Protein AF-A0A927ITW0-F1 (afdb_monomer_lite)

Structure (mmCIF, N/CA/C/O backbone):
data_AF-A0A927ITW0-F1
#
_entry.id   AF-A0A927ITW0-F1
#
loop_
_atom_site.group_PDB
_atom_site.id
_atom_site.type_symbol
_atom_site.label_atom_id
_atom_site.label_alt_id
_atom_site.label_comp_id
_atom_site.label_asym_id
_atom_site.label_entity_id
_atom_site.label_seq_id
_atom_site.pdbx_PDB_ins_code
_atom_site.Cartn_x
_atom_site.Cartn_y
_atom_site.Cartn_z
_atom_site.occupancy
_atom_site.B_iso_or_equiv
_atom_site.auth_seq_id
_atom_site.auth_comp_id
_atom_site.auth_asym_id
_atom_site.auth_atom_id
_atom_site.pdbx_PDB_model_num
ATOM 1 N N . MET A 1 1 ? 42.771 1.923 -42.997 1.00 59.00 1 MET A N 1
ATOM 2 C CA . MET A 1 1 ? 41.751 1.363 -42.086 1.00 59.00 1 MET A CA 1
ATOM 3 C C . MET A 1 1 ? 41.970 -0.139 -42.013 1.00 59.00 1 MET A C 1
ATOM 5 O O . MET A 1 1 ? 42.070 -0.773 -43.059 1.00 59.00 1 MET A O 1
ATOM 9 N N . ASN A 1 2 ? 42.161 -0.696 -40.819 1.00 84.31 2 ASN A N 1
ATOM 10 C CA . ASN A 1 2 ? 42.432 -2.124 -40.644 1.00 84.31 2 ASN A CA 1
ATOM 11 C C . ASN A 1 2 ? 41.172 -2.941 -41.015 1.00 84.31 2 ASN A C 1
ATOM 13 O O . ASN A 1 2 ? 40.056 -2.521 -40.709 1.00 84.31 2 ASN A O 1
ATOM 17 N N . LYS A 1 3 ? 41.315 -4.122 -41.639 1.00 78.44 3 LYS A N 1
ATOM 18 C CA . LYS A 1 3 ? 40.177 -4.995 -42.017 1.00 78.44 3 LYS A CA 1
ATOM 19 C C . LYS A 1 3 ? 39.251 -5.307 -40.830 1.00 78.44 3 LYS A C 1
ATOM 21 O O . LYS A 1 3 ? 38.051 -5.500 -41.008 1.00 78.44 3 LYS A O 1
ATOM 26 N N . ASN A 1 4 ? 39.799 -5.339 -39.615 1.00 80.00 4 ASN A N 1
ATOM 27 C CA . ASN A 1 4 ? 39.023 -5.541 -38.390 1.00 80.00 4 ASN A CA 1
ATOM 28 C C . ASN A 1 4 ? 38.182 -4.314 -38.000 1.00 80.00 4 ASN A C 1
ATOM 30 O O . ASN A 1 4 ? 37.057 -4.481 -37.535 1.00 80.00 4 ASN A O 1
ATOM 34 N N . GLU A 1 5 ? 38.692 -3.103 -38.228 1.00 80.69 5 GLU A N 1
ATOM 35 C CA . GLU A 1 5 ? 37.970 -1.849 -37.974 1.00 80.69 5 GLU A CA 1
ATOM 36 C C . GLU A 1 5 ? 36.818 -1.675 -38.967 1.00 80.69 5 GLU A C 1
ATOM 38 O O . GLU A 1 5 ? 35.726 -1.281 -38.569 1.00 80.69 5 GLU A O 1
ATOM 43 N N . GLN A 1 6 ? 37.025 -2.045 -40.237 1.00 83.56 6 GLN A N 1
ATOM 44 C CA . GLN A 1 6 ? 35.974 -2.028 -41.266 1.00 83.56 6 GLN A CA 1
ATOM 45 C C . GLN A 1 6 ? 34.813 -2.950 -40.896 1.00 83.56 6 GLN A C 1
ATOM 47 O O . GLN A 1 6 ? 33.680 -2.494 -40.765 1.00 83.56 6 GLN A O 1
ATOM 52 N N . LYS A 1 7 ? 35.112 -4.216 -40.576 1.00 85.50 7 LYS A N 1
ATOM 53 C CA . LYS A 1 7 ? 34.102 -5.184 -40.117 1.00 85.50 7 LYS A CA 1
ATOM 54 C C . LYS A 1 7 ? 33.389 -4.752 -38.834 1.00 85.50 7 LYS A C 1
ATOM 56 O O . LYS A 1 7 ? 32.265 -5.180 -38.574 1.00 85.50 7 LYS A O 1
ATOM 61 N N . GLN A 1 8 ? 34.056 -3.982 -37.977 1.00 86.31 8 GLN A N 1
ATOM 62 C CA . GLN A 1 8 ? 33.449 -3.441 -36.766 1.00 86.31 8 GLN A CA 1
ATOM 63 C C . GLN A 1 8 ? 32.521 -2.263 -37.079 1.00 86.31 8 GLN A C 1
ATOM 65 O O . GLN A 1 8 ? 31.425 -2.231 -36.527 1.00 86.31 8 GLN A O 1
ATOM 70 N N . SER A 1 9 ? 32.915 -1.353 -37.974 1.00 88.81 9 SER A N 1
ATOM 71 C CA . SER A 1 9 ? 32.076 -0.240 -38.437 1.00 88.81 9 SER A CA 1
ATOM 72 C C . SER A 1 9 ? 30.780 -0.740 -39.070 1.00 88.81 9 SER A C 1
ATOM 74 O O . SER A 1 9 ? 29.703 -0.370 -38.618 1.00 88.81 9 SER A O 1
ATOM 76 N N . GLU A 1 10 ? 30.874 -1.688 -40.004 1.00 90.19 10 GLU A N 1
ATOM 77 C CA . GLU A 1 10 ? 29.708 -2.283 -40.673 1.00 90.19 10 GLU A CA 1
ATOM 78 C C . GLU A 1 10 ? 28.709 -2.879 -39.670 1.00 90.19 10 GLU A C 1
ATOM 80 O O . GLU A 1 10 ? 27.496 -2.716 -39.789 1.00 90.19 10 GLU A O 1
ATOM 85 N N . LYS A 1 11 ? 29.209 -3.537 -38.618 1.00 91.44 11 LYS A N 1
ATOM 86 C CA . LYS A 1 11 ? 28.358 -4.087 -37.556 1.00 91.44 11 LYS A CA 1
ATOM 87 C C . LYS A 1 11 ? 27.705 -3.008 -36.704 1.00 91.44 11 LYS A C 1
ATOM 89 O O . LYS A 1 11 ? 26.583 -3.211 -36.250 1.00 91.44 11 LYS A O 1
ATOM 94 N N . ILE A 1 12 ? 28.393 -1.898 -36.445 1.00 92.81 12 ILE A N 1
ATOM 95 C CA . ILE A 1 12 ? 27.814 -0.759 -35.722 1.00 92.81 12 ILE A CA 1
ATOM 96 C C . ILE A 1 12 ? 26.661 -0.171 -36.538 1.00 92.81 12 ILE A C 1
ATOM 98 O O . ILE A 1 12 ? 25.589 0.056 -35.975 1.00 92.81 12 ILE A O 1
ATOM 102 N N . ASP A 1 13 ? 26.856 0.003 -37.844 1.00 93.31 13 ASP A N 1
ATOM 103 C CA . ASP A 1 13 ? 25.846 0.564 -38.742 1.00 93.31 13 ASP A CA 1
ATOM 104 C C . ASP A 1 13 ? 24.600 -0.322 -38.801 1.00 93.31 13 ASP A C 1
ATOM 106 O O . ASP A 1 13 ? 23.494 0.165 -38.582 1.00 93.31 13 ASP A O 1
ATOM 110 N N . LEU A 1 14 ? 24.773 -1.640 -38.940 1.00 93.31 14 LEU A N 1
ATOM 111 C CA . LEU A 1 14 ? 23.670 -2.608 -38.901 1.00 93.31 14 LEU A CA 1
ATOM 112 C C . LEU A 1 14 ? 22.897 -2.575 -37.570 1.00 93.31 14 LEU A C 1
ATOM 114 O O . LEU A 1 14 ? 21.667 -2.625 -37.554 1.00 93.31 14 LEU A O 1
ATOM 118 N N . VAL A 1 15 ? 23.593 -2.472 -36.431 1.00 94.25 15 VAL A N 1
ATOM 119 C CA . VAL A 1 15 ? 22.931 -2.348 -35.120 1.00 94.25 15 VAL A CA 1
ATOM 120 C C . VAL A 1 15 ? 22.120 -1.059 -35.041 1.00 94.25 15 VAL A C 1
ATOM 122 O O . VAL A 1 15 ? 20.976 -1.083 -34.584 1.00 94.25 15 VAL A O 1
ATOM 125 N N . ARG A 1 16 ? 22.695 0.064 -35.478 1.00 94.62 16 ARG A N 1
ATOM 126 C CA . ARG A 1 16 ? 22.026 1.369 -35.468 1.00 94.62 16 ARG A CA 1
ATOM 127 C C . ARG A 1 16 ? 20.823 1.395 -36.406 1.00 94.62 16 ARG A C 1
ATOM 129 O O . ARG A 1 16 ? 19.770 1.883 -36.010 1.00 94.62 16 ARG A O 1
ATOM 136 N N . GLU A 1 17 ? 20.937 0.803 -37.587 1.00 94.00 17 GLU A N 1
ATOM 137 C CA . GLU A 1 17 ? 19.844 0.677 -38.551 1.00 94.00 17 GLU A CA 1
ATOM 138 C C . GLU A 1 17 ? 18.667 -0.126 -37.975 1.00 94.00 17 GLU A C 1
ATOM 140 O O . GLU A 1 17 ? 17.518 0.310 -38.047 1.00 94.00 17 GLU A O 1
ATOM 145 N N . ALA A 1 18 ? 18.939 -1.246 -37.301 1.00 95.00 18 ALA A N 1
ATOM 146 C CA . ALA A 1 18 ? 17.905 -2.033 -36.631 1.00 95.00 18 ALA A CA 1
ATOM 147 C C . ALA A 1 18 ? 17.220 -1.274 -35.482 1.00 95.00 18 ALA A C 1
ATOM 149 O O . ALA A 1 18 ? 16.000 -1.339 -35.337 1.00 95.00 18 ALA A O 1
ATOM 150 N N . ILE A 1 19 ? 17.977 -0.519 -34.681 1.00 94.50 19 ILE A N 1
ATOM 151 C CA . ILE A 1 19 ? 17.411 0.337 -33.626 1.00 94.50 19 ILE A CA 1
ATOM 152 C C . ILE A 1 19 ? 16.549 1.451 -34.243 1.00 94.50 19 ILE A C 1
ATOM 154 O O . ILE A 1 19 ? 15.458 1.728 -33.743 1.00 94.50 19 ILE A O 1
ATOM 158 N N . GLN A 1 20 ? 17.001 2.069 -35.338 1.00 93.00 20 GLN A N 1
ATOM 159 C CA . GLN A 1 20 ? 16.242 3.088 -36.064 1.00 93.00 20 GLN A CA 1
ATOM 160 C C . GLN A 1 20 ? 14.942 2.512 -36.631 1.00 93.00 20 GLN A C 1
ATOM 162 O O . GLN A 1 20 ? 13.892 3.144 -36.523 1.00 93.00 20 GLN A O 1
ATOM 167 N N . PHE A 1 21 ? 14.981 1.293 -37.167 1.00 94.31 21 PHE A N 1
ATOM 168 C CA . PHE A 1 21 ? 13.789 0.589 -37.622 1.00 94.31 21 PHE A CA 1
ATOM 169 C C . PHE A 1 21 ? 12.799 0.349 -36.475 1.00 94.31 21 PHE A C 1
ATOM 171 O O . PHE A 1 21 ? 11.613 0.644 -36.624 1.00 94.31 21 PHE A O 1
ATOM 178 N N . LEU A 1 22 ? 13.266 -0.123 -35.314 1.00 92.75 22 LEU A N 1
ATOM 179 C CA . LEU A 1 22 ? 12.420 -0.316 -34.128 1.00 92.75 22 LEU A CA 1
ATOM 180 C C . LEU A 1 22 ? 11.771 1.000 -33.668 1.00 92.75 22 LEU A C 1
ATOM 182 O O . LEU A 1 22 ? 10.576 1.019 -33.367 1.00 92.75 22 LEU A O 1
ATOM 186 N N . LYS A 1 23 ? 12.519 2.110 -33.688 1.00 89.00 23 LYS A N 1
ATOM 187 C CA . LYS A 1 23 ? 11.985 3.449 -33.404 1.00 89.00 23 LYS A CA 1
ATOM 188 C C . LYS A 1 23 ? 10.902 3.849 -34.404 1.00 89.00 23 LYS A C 1
ATOM 190 O O . LYS A 1 23 ? 9.822 4.260 -33.989 1.00 89.00 23 LYS A O 1
ATOM 195 N N . ASN A 1 24 ? 11.176 3.710 -35.701 1.00 89.44 24 ASN A N 1
ATOM 196 C CA . ASN A 1 24 ? 10.241 4.071 -36.771 1.00 89.44 24 ASN A CA 1
ATOM 197 C C . ASN A 1 24 ? 8.948 3.233 -36.719 1.00 89.44 24 ASN A C 1
ATOM 199 O O . ASN A 1 24 ? 7.903 3.693 -37.164 1.00 89.44 24 ASN A O 1
ATOM 203 N N . ASN A 1 25 ? 9.003 2.035 -36.128 1.00 89.38 25 ASN A N 1
ATOM 204 C CA . ASN A 1 25 ? 7.850 1.163 -35.882 1.00 89.38 25 ASN A CA 1
ATOM 205 C C . ASN A 1 25 ? 7.238 1.339 -34.477 1.00 89.38 25 ASN A C 1
ATOM 207 O O . ASN A 1 25 ? 6.543 0.452 -33.984 1.00 89.38 25 ASN A O 1
ATOM 211 N N . ASN A 1 26 ? 7.487 2.474 -33.817 1.00 84.06 26 ASN A N 1
ATOM 212 C CA . ASN A 1 26 ? 6.906 2.844 -32.522 1.00 84.06 26 ASN A CA 1
ATOM 213 C C . ASN A 1 26 ? 7.190 1.858 -31.373 1.00 84.06 26 ASN A C 1
ATOM 215 O O . ASN A 1 26 ? 6.436 1.797 -30.399 1.00 84.06 26 ASN A O 1
ATOM 219 N N . VAL A 1 27 ? 8.288 1.098 -31.431 1.00 86.31 27 VAL A N 1
ATOM 220 C CA . VAL A 1 27 ? 8.689 0.245 -30.305 1.00 86.31 27 VAL A CA 1
ATOM 221 C C . VAL A 1 27 ? 9.174 1.140 -29.158 1.00 86.31 27 VAL A C 1
ATOM 223 O O . VAL A 1 27 ? 10.108 1.923 -29.356 1.00 86.31 27 VAL A O 1
ATOM 226 N N . PRO A 1 28 ? 8.594 1.050 -27.944 1.00 82.62 28 PRO A N 1
ATOM 227 C CA . PRO A 1 28 ? 9.020 1.870 -26.815 1.00 82.62 28 PRO A CA 1
ATOM 228 C C . PRO A 1 28 ? 10.484 1.618 -26.442 1.00 82.62 28 PRO A C 1
ATOM 230 O O . PRO A 1 28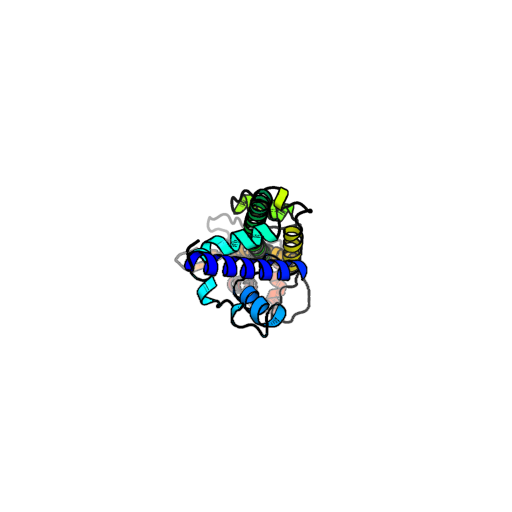 ? 10.905 0.465 -2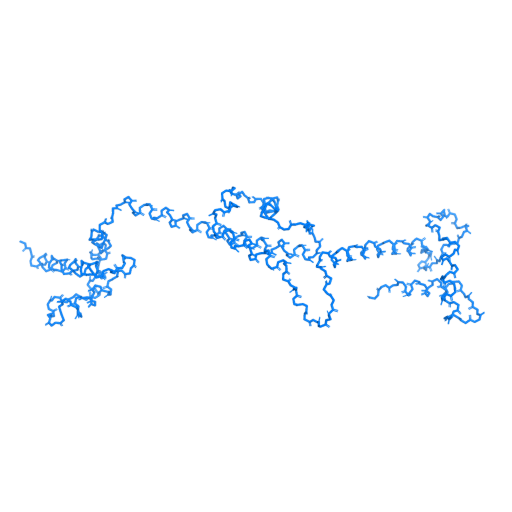6.362 1.00 82.62 28 PRO A O 1
ATOM 233 N N . LEU A 1 29 ? 11.222 2.677 -26.086 1.00 83.94 29 LEU A N 1
ATOM 234 C CA . LEU A 1 29 ? 12.629 2.610 -25.656 1.00 83.94 29 LEU A CA 1
ATOM 235 C C . LEU A 1 29 ? 12.900 1.491 -24.635 1.00 83.94 29 LEU A C 1
ATOM 237 O O . LEU A 1 29 ? 13.870 0.753 -24.763 1.00 83.94 29 LEU A O 1
ATOM 241 N N . LYS A 1 30 ? 12.017 1.346 -23.634 1.00 81.12 30 LYS A N 1
ATOM 242 C CA . LYS A 1 30 ? 12.144 0.352 -22.551 1.00 81.12 30 LYS A CA 1
ATOM 243 C C . LYS A 1 30 ? 12.062 -1.100 -23.039 1.00 81.12 30 LYS A C 1
ATOM 245 O O . LYS A 1 30 ? 12.455 -1.999 -22.303 1.00 81.12 30 LYS A O 1
ATOM 250 N N . LYS A 1 31 ? 11.518 -1.331 -24.236 1.00 83.88 31 LYS A N 1
ATOM 251 C CA . LYS A 1 31 ? 11.383 -2.663 -24.828 1.00 83.88 31 LYS A CA 1
ATOM 252 C C . LYS A 1 31 ? 12.564 -3.028 -25.720 1.00 83.88 31 LYS A C 1
ATOM 254 O O . LYS A 1 31 ? 12.806 -4.215 -25.857 1.00 83.88 31 LYS A O 1
ATOM 259 N N . VAL A 1 32 ? 13.319 -2.056 -26.244 1.00 89.06 32 VAL A N 1
ATOM 260 C CA . VAL A 1 32 ? 14.451 -2.308 -27.149 1.00 89.06 32 VAL A CA 1
ATOM 261 C C . VAL A 1 32 ? 15.567 -3.049 -26.420 1.00 89.06 32 VAL A C 1
ATOM 263 O O . VAL A 1 32 ? 16.254 -2.491 -25.564 1.00 89.06 32 VAL A O 1
ATOM 266 N N . ASN A 1 33 ? 15.786 -4.307 -26.790 1.00 91.38 33 ASN A N 1
ATOM 267 C CA . ASN A 1 33 ? 16.884 -5.108 -26.268 1.00 91.38 33 ASN A CA 1
ATOM 268 C C . ASN A 1 33 ? 17.701 -5.774 -27.395 1.00 91.38 33 ASN A C 1
ATOM 270 O O . ASN A 1 33 ? 17.387 -5.688 -28.582 1.00 91.38 33 ASN A O 1
ATOM 274 N N . LYS A 1 34 ? 18.801 -6.443 -27.023 1.00 91.00 34 LYS A N 1
ATOM 275 C CA . LYS A 1 34 ? 19.715 -7.084 -27.987 1.00 91.00 34 LYS A CA 1
ATOM 276 C C . LYS A 1 34 ? 19.048 -8.192 -28.802 1.00 91.00 34 LYS A C 1
ATOM 278 O O . LYS A 1 34 ? 19.467 -8.427 -29.927 1.00 91.00 34 LYS A O 1
ATOM 283 N N . ILE A 1 35 ? 18.071 -8.899 -28.233 1.00 91.50 35 ILE A N 1
ATOM 284 C CA . ILE A 1 35 ? 17.334 -9.954 -28.937 1.00 91.50 35 ILE A CA 1
ATOM 285 C C . ILE A 1 35 ? 16.475 -9.316 -30.024 1.00 91.50 35 ILE A C 1
ATOM 287 O O . ILE A 1 35 ? 16.550 -9.761 -31.163 1.00 91.50 35 ILE A O 1
ATOM 291 N N . ASP A 1 36 ? 15.764 -8.231 -29.717 1.00 89.75 36 ASP A N 1
ATOM 292 C CA . ASP A 1 36 ? 14.915 -7.552 -30.703 1.00 89.75 36 ASP A CA 1
ATOM 293 C C . ASP A 1 36 ? 15.728 -7.008 -31.876 1.00 89.75 36 ASP A C 1
ATOM 295 O O . ASP A 1 36 ? 15.290 -7.097 -33.017 1.00 89.75 36 ASP A O 1
ATOM 299 N N . VAL A 1 37 ? 16.940 -6.502 -31.627 1.00 91.44 37 VAL A N 1
ATOM 300 C CA . VAL A 1 37 ? 17.855 -6.060 -32.694 1.00 91.44 37 VAL A CA 1
ATOM 301 C C . VAL A 1 37 ? 18.271 -7.227 -33.591 1.00 91.44 37 VAL A C 1
ATOM 303 O O . VAL A 1 37 ? 18.234 -7.107 -34.814 1.00 91.44 37 VAL A O 1
ATOM 306 N N . VAL A 1 38 ? 18.623 -8.375 -33.002 1.00 92.25 38 VAL A N 1
ATOM 307 C CA . VAL A 1 38 ? 18.982 -9.585 -33.761 1.00 92.25 38 VAL A CA 1
ATOM 308 C C . VAL A 1 38 ? 17.798 -10.079 -34.593 1.00 92.25 38 VAL A C 1
ATOM 310 O O . VAL A 1 38 ? 17.972 -10.379 -35.773 1.00 92.25 38 VAL A O 1
ATOM 313 N N . LEU A 1 39 ? 16.602 -10.133 -34.004 1.00 91.75 39 LEU A N 1
ATOM 314 C CA . LEU A 1 39 ? 15.379 -10.538 -34.699 1.00 91.75 39 LEU A CA 1
ATOM 315 C C . LEU A 1 39 ? 15.015 -9.546 -35.806 1.00 91.75 39 LEU A C 1
ATOM 317 O O . LEU A 1 39 ? 14.697 -9.958 -36.912 1.00 91.75 39 LEU A O 1
ATOM 321 N N . THR A 1 40 ? 15.152 -8.243 -35.566 1.00 92.56 40 THR A N 1
ATOM 322 C CA . THR A 1 40 ? 14.878 -7.208 -36.575 1.00 92.56 40 THR A CA 1
ATOM 323 C C . THR A 1 40 ? 15.795 -7.352 -37.787 1.00 92.56 40 THR A C 1
ATOM 325 O O . THR A 1 40 ? 15.325 -7.311 -38.923 1.00 92.56 40 THR A O 1
ATOM 328 N N . LEU A 1 41 ? 17.091 -7.596 -37.571 1.00 92.19 41 LEU A N 1
ATOM 329 C CA . LEU A 1 41 ? 18.028 -7.854 -38.667 1.00 92.19 41 LEU A CA 1
ATOM 330 C C . LEU A 1 41 ? 17.694 -9.154 -39.409 1.00 92.19 41 LEU A C 1
ATOM 332 O O . LEU A 1 41 ? 17.682 -9.167 -40.638 1.00 92.19 41 LEU A O 1
ATOM 336 N N . LYS A 1 42 ? 17.399 -10.231 -38.672 1.00 90.56 42 LYS A N 1
ATOM 337 C CA . LYS A 1 42 ? 17.180 -11.573 -39.229 1.00 90.56 42 LYS A CA 1
ATOM 338 C C . LYS A 1 42 ? 15.817 -11.756 -39.899 1.00 90.56 42 LYS A C 1
ATOM 340 O O . LYS A 1 42 ? 15.711 -12.569 -40.803 1.00 90.56 42 LYS A O 1
ATOM 345 N N . GLU A 1 43 ? 14.777 -11.068 -39.451 1.00 89.88 43 GLU A N 1
ATOM 346 C CA . GLU A 1 43 ? 13.393 -11.356 -39.858 1.00 89.88 43 GLU A CA 1
ATOM 347 C C . GLU A 1 43 ? 12.735 -10.195 -40.605 1.00 89.88 43 GLU A C 1
ATOM 349 O O . GLU A 1 43 ? 11.725 -10.404 -41.272 1.00 89.88 43 GLU A O 1
ATOM 354 N N . ARG A 1 44 ? 13.277 -8.972 -40.501 1.00 90.88 44 ARG A N 1
ATOM 355 C CA . ARG A 1 44 ? 12.649 -7.767 -41.067 1.00 90.88 44 ARG A CA 1
ATOM 356 C C . ARG A 1 44 ? 13.533 -7.068 -42.093 1.00 90.88 44 ARG A C 1
ATOM 358 O O . ARG A 1 44 ? 13.132 -6.955 -43.243 1.00 90.88 44 ARG A O 1
ATOM 365 N N . LEU A 1 45 ? 14.723 -6.616 -41.696 1.00 90.19 45 LEU A N 1
ATOM 366 C CA . LEU A 1 45 ? 15.589 -5.809 -42.564 1.00 90.19 45 LEU A CA 1
ATOM 367 C C . LEU A 1 45 ? 16.352 -6.655 -43.591 1.00 90.19 45 LEU A C 1
ATOM 369 O O . LEU A 1 45 ? 16.411 -6.293 -44.763 1.00 90.19 45 LEU A O 1
ATOM 373 N N . TYR A 1 46 ? 16.924 -7.788 -43.168 1.00 92.19 46 TYR A N 1
ATOM 374 C CA . TYR A 1 46 ? 17.830 -8.589 -43.996 1.00 92.19 46 TYR A CA 1
ATOM 375 C C . TYR A 1 46 ? 17.573 -10.106 -43.896 1.00 92.19 46 TYR A C 1
ATOM 377 O O . TYR A 1 46 ? 18.498 -10.873 -43.606 1.00 92.19 46 TYR A O 1
ATOM 385 N N . PRO A 1 47 ? 16.346 -10.587 -44.181 1.00 88.50 47 PRO A N 1
ATOM 386 C CA . PRO A 1 47 ? 15.993 -11.996 -43.993 1.00 88.50 47 PRO A CA 1
ATOM 387 C C . PRO A 1 47 ? 16.831 -12.972 -44.824 1.00 88.50 47 PRO A C 1
ATOM 389 O O . PRO A 1 47 ? 17.169 -14.058 -44.355 1.00 88.50 47 PRO A O 1
ATOM 392 N N . ASN A 1 48 ? 17.254 -12.552 -46.018 1.00 90.25 48 ASN A N 1
ATOM 393 C CA . ASN A 1 48 ? 17.982 -13.401 -46.963 1.00 90.25 48 ASN A CA 1
ATOM 394 C C . ASN A 1 48 ? 19.486 -13.089 -47.051 1.00 90.25 48 ASN A C 1
ATOM 396 O O . ASN A 1 48 ? 20.184 -13.693 -47.861 1.00 90.25 48 ASN A O 1
ATOM 400 N N . ASN A 1 49 ? 20.010 -12.163 -46.238 1.00 88.81 49 ASN A N 1
ATOM 401 C CA . ASN A 1 49 ? 21.420 -11.766 -46.286 1.00 88.81 49 ASN A CA 1
ATOM 402 C C . ASN A 1 49 ? 22.139 -12.153 -44.987 1.00 88.81 49 ASN A C 1
ATOM 404 O O . ASN A 1 49 ? 22.047 -11.452 -43.980 1.00 88.81 49 ASN A O 1
ATOM 408 N N . LYS A 1 50 ? 22.870 -13.276 -45.024 1.00 85.19 50 LYS A N 1
ATOM 409 C CA . LYS A 1 50 ? 23.606 -13.807 -43.863 1.00 85.19 50 LYS A CA 1
ATOM 410 C C . LYS A 1 50 ? 24.758 -12.905 -43.420 1.00 85.19 50 LYS A C 1
ATOM 412 O O . LYS A 1 50 ? 25.027 -12.838 -42.224 1.00 85.19 50 LYS A O 1
ATOM 417 N N . ASP A 1 51 ? 25.388 -12.181 -44.342 1.00 84.62 51 ASP A N 1
ATOM 418 C CA . ASP A 1 51 ? 26.525 -11.304 -44.034 1.00 84.62 51 ASP A CA 1
ATOM 419 C C . ASP A 1 51 ? 26.106 -10.080 -43.211 1.00 84.62 51 ASP A C 1
ATOM 421 O O . ASP A 1 51 ? 26.898 -9.534 -42.443 1.00 84.62 51 ASP A O 1
ATOM 425 N N . LYS A 1 52 ? 24.827 -9.697 -43.304 1.00 87.88 52 LYS A N 1
ATOM 426 C CA . LYS A 1 52 ? 24.217 -8.617 -42.517 1.00 87.88 52 LYS A CA 1
ATOM 427 C C . LYS A 1 52 ? 23.580 -9.081 -41.202 1.00 87.88 52 LYS A C 1
ATOM 429 O O . LYS A 1 52 ? 23.013 -8.269 -40.469 1.00 87.88 52 LYS A O 1
ATOM 434 N N . GLN A 1 53 ? 23.673 -10.367 -40.864 1.00 88.38 53 GLN A N 1
ATOM 435 C CA . GLN A 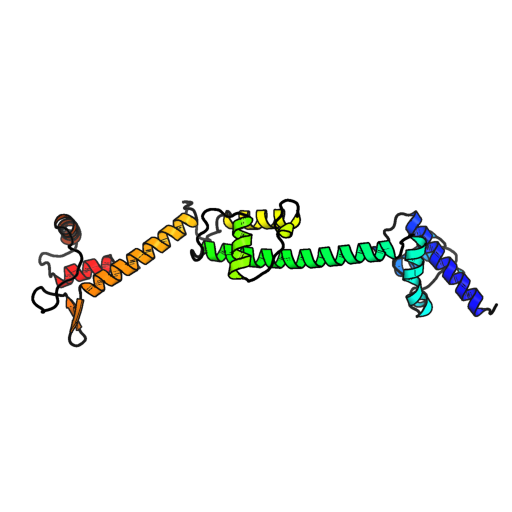1 53 ? 23.159 -10.879 -39.596 1.00 88.38 53 GLN A CA 1
ATOM 436 C C . GLN A 1 53 ? 24.193 -10.725 -38.482 1.00 88.38 53 GLN A C 1
ATOM 438 O O . GLN A 1 53 ? 25.374 -11.043 -38.624 1.00 88.38 53 GLN A O 1
ATOM 443 N N . ILE A 1 54 ? 23.728 -10.279 -37.316 1.00 88.88 54 ILE A N 1
ATOM 444 C CA . ILE A 1 54 ? 24.555 -10.158 -36.116 1.00 88.88 54 ILE A CA 1
ATOM 445 C C . ILE A 1 54 ? 24.037 -11.137 -35.073 1.00 88.88 54 ILE A C 1
ATOM 447 O O . ILE A 1 54 ? 22.850 -11.178 -34.773 1.00 88.88 54 ILE A O 1
ATOM 451 N N . SER A 1 55 ? 24.933 -11.928 -34.486 1.00 87.81 55 SER A N 1
ATOM 452 C CA . SER A 1 55 ? 24.567 -12.843 -33.407 1.00 87.81 55 SER A CA 1
ATOM 453 C C . SER A 1 55 ? 24.432 -12.120 -32.065 1.00 87.81 55 SER A C 1
ATOM 455 O O . SER A 1 55 ? 25.183 -11.189 -31.755 1.00 87.81 55 SER A O 1
ATOM 457 N N . LYS A 1 56 ? 23.555 -12.631 -31.192 1.00 88.44 56 LYS A N 1
ATOM 458 C CA . LYS A 1 56 ? 23.424 -12.162 -29.800 1.00 88.44 56 LYS A CA 1
ATOM 459 C C . LYS A 1 56 ? 24.767 -12.179 -29.057 1.00 88.44 56 LYS A C 1
ATOM 461 O O . LYS A 1 56 ? 25.068 -11.254 -28.309 1.00 88.44 56 LYS A O 1
ATOM 466 N N . ASN A 1 57 ? 25.603 -13.188 -29.309 1.00 87.56 57 ASN A N 1
ATOM 467 C CA . ASN A 1 57 ? 26.935 -13.304 -28.707 1.00 87.56 57 ASN A CA 1
ATOM 468 C C . ASN A 1 57 ? 27.850 -12.137 -29.101 1.00 87.56 57 ASN A C 1
ATOM 470 O O . ASN A 1 57 ? 28.605 -11.645 -28.265 1.00 87.56 57 ASN A O 1
ATOM 474 N N . THR A 1 58 ? 27.744 -11.644 -30.338 1.00 87.25 58 THR A N 1
ATOM 475 C CA . THR A 1 58 ? 28.489 -10.460 -30.791 1.00 87.25 58 THR A CA 1
ATOM 476 C C . THR A 1 58 ? 28.065 -9.215 -30.015 1.00 87.25 58 THR A C 1
ATOM 478 O O . THR A 1 58 ? 28.925 -8.506 -29.497 1.00 87.25 58 THR A O 1
ATOM 481 N N . LEU A 1 59 ? 26.757 -9.000 -29.835 1.00 87.88 59 LEU A N 1
ATOM 482 C CA . LEU A 1 59 ? 26.222 -7.870 -29.060 1.00 87.88 59 LEU A CA 1
ATOM 483 C C . LEU A 1 59 ? 26.499 -7.977 -27.551 1.00 87.88 59 LEU A C 1
ATOM 485 O O . LEU A 1 59 ? 26.398 -6.991 -26.818 1.00 87.88 59 LEU A O 1
ATOM 489 N N . SER A 1 60 ? 26.851 -9.164 -27.060 1.00 88.06 60 SER A N 1
ATOM 490 C CA . SER A 1 60 ? 27.257 -9.395 -25.669 1.00 88.06 60 SER A CA 1
ATOM 491 C C . SER A 1 60 ? 28.740 -9.127 -25.403 1.00 88.06 60 SER A C 1
ATOM 493 O O . SER A 1 60 ? 29.115 -9.027 -24.235 1.00 88.06 60 SER A O 1
ATOM 495 N N . LYS A 1 61 ? 29.577 -8.954 -26.438 1.00 91.44 61 LYS A N 1
ATOM 496 C CA . LYS A 1 61 ? 30.999 -8.606 -26.268 1.00 91.44 61 LYS A CA 1
ATOM 497 C C . LYS A 1 61 ? 31.168 -7.223 -25.612 1.00 91.44 61 LYS A C 1
ATOM 499 O O . LYS A 1 61 ? 30.314 -6.361 -25.832 1.00 91.44 61 LYS A O 1
ATOM 504 N N . PRO A 1 62 ? 32.268 -6.972 -24.868 1.00 91.31 62 PRO A N 1
ATOM 505 C CA . PRO A 1 62 ? 32.448 -5.753 -24.068 1.00 91.31 62 PRO A CA 1
ATOM 506 C C . PRO A 1 62 ? 32.205 -4.450 -24.835 1.00 91.31 62 PRO A C 1
ATOM 508 O O . PRO A 1 62 ? 31.443 -3.603 -24.375 1.00 91.31 62 PRO A O 1
ATOM 511 N N . PHE A 1 63 ? 32.766 -4.324 -26.041 1.00 92.06 63 PHE A N 1
ATOM 512 C CA . PHE A 1 63 ? 32.584 -3.139 -26.882 1.00 92.06 63 PHE A CA 1
ATOM 513 C C . PHE A 1 63 ? 31.103 -2.841 -27.169 1.00 92.06 63 PHE A C 1
ATOM 515 O O . PHE A 1 63 ? 30.629 -1.739 -26.907 1.00 92.06 63 PHE A O 1
ATOM 522 N N . TYR A 1 64 ? 30.351 -3.828 -27.664 1.00 91.25 64 TYR A N 1
ATOM 523 C CA . TYR A 1 64 ? 28.940 -3.646 -28.013 1.00 91.25 64 TYR A CA 1
ATOM 524 C C . TYR A 1 64 ? 28.072 -3.510 -26.764 1.00 91.25 64 TYR A C 1
ATOM 526 O O . TYR A 1 64 ? 27.200 -2.653 -26.721 1.00 91.25 64 TYR A O 1
ATOM 534 N N . LYS A 1 65 ? 28.336 -4.294 -25.712 1.00 90.06 65 LYS A N 1
ATOM 535 C CA . LYS A 1 65 ? 27.607 -4.208 -24.441 1.00 90.06 65 LYS A CA 1
ATOM 536 C C . LYS A 1 65 ? 27.689 -2.806 -23.830 1.00 90.06 65 LYS A C 1
ATOM 538 O O . LYS A 1 65 ? 26.674 -2.323 -23.346 1.00 90.06 65 LYS A O 1
ATOM 543 N N . ASN A 1 66 ? 28.853 -2.164 -23.890 1.00 90.75 66 ASN A N 1
ATOM 544 C CA . ASN A 1 66 ? 29.069 -0.846 -23.290 1.00 90.75 66 ASN A CA 1
ATOM 545 C C . ASN A 1 66 ? 28.503 0.311 -24.132 1.00 90.75 66 ASN A C 1
ATOM 547 O O . ASN A 1 66 ? 28.260 1.391 -23.593 1.00 90.75 66 ASN A O 1
ATOM 551 N N . ASN A 1 67 ? 28.305 0.104 -25.438 1.00 91.56 67 ASN A N 1
ATOM 552 C CA . ASN A 1 67 ? 27.829 1.144 -26.354 1.00 91.56 67 ASN A CA 1
ATOM 553 C C . ASN A 1 67 ? 26.366 0.974 -26.788 1.00 91.56 67 ASN A C 1
ATOM 555 O O . ASN A 1 67 ? 25.760 1.952 -27.213 1.00 91.56 67 ASN A O 1
ATOM 559 N N . PHE A 1 68 ? 25.772 -0.213 -26.629 1.00 91.56 68 PHE A N 1
ATOM 560 C CA . PHE A 1 68 ? 24.400 -0.503 -27.058 1.00 91.56 68 PHE A CA 1
ATOM 561 C C . PHE A 1 68 ? 23.392 0.502 -26.494 1.00 91.56 68 PHE A C 1
ATOM 563 O O . PHE A 1 68 ? 22.702 1.174 -27.254 1.00 91.56 68 PHE A O 1
ATOM 570 N N . ASP A 1 69 ? 23.373 0.688 -25.172 1.00 88.12 69 ASP A N 1
ATOM 571 C CA . ASP A 1 69 ? 22.446 1.620 -24.522 1.00 88.12 69 ASP A CA 1
ATOM 572 C C . ASP A 1 69 ? 22.665 3.072 -24.965 1.00 88.12 69 ASP A C 1
ATOM 574 O O . ASP A 1 69 ? 21.717 3.856 -24.978 1.00 88.12 69 ASP A O 1
ATOM 578 N N . LYS A 1 70 ? 23.904 3.446 -25.320 1.00 88.69 70 LYS A N 1
ATOM 579 C CA . LYS A 1 70 ? 24.212 4.785 -25.842 1.00 88.69 70 LYS A CA 1
ATOM 580 C C . LYS A 1 70 ? 23.587 4.970 -27.218 1.00 88.69 70 LYS A C 1
ATOM 582 O O . LYS A 1 70 ? 22.850 5.928 -27.406 1.00 88.69 70 LYS A O 1
ATOM 587 N N . TRP A 1 71 ? 23.793 4.021 -28.129 1.00 91.81 71 TRP A N 1
ATOM 588 C CA . TRP A 1 71 ? 23.216 4.071 -29.475 1.00 91.81 71 TRP A CA 1
ATOM 589 C C . TRP A 1 71 ? 21.689 4.069 -29.455 1.00 91.81 71 TRP A C 1
ATOM 591 O O . TRP A 1 71 ? 21.070 4.834 -30.188 1.00 91.81 71 TRP A O 1
ATOM 601 N N . VAL A 1 72 ? 21.075 3.262 -28.582 1.00 90.19 72 VAL A N 1
ATOM 602 C CA . VAL A 1 72 ? 19.617 3.267 -28.413 1.00 90.19 72 VAL A CA 1
ATOM 603 C C . VAL A 1 72 ? 19.135 4.653 -27.964 1.00 90.19 72 VAL A C 1
ATOM 605 O O . VAL A 1 72 ? 18.203 5.195 -28.549 1.00 90.19 72 VAL A O 1
ATOM 608 N N . LYS A 1 73 ? 19.785 5.274 -26.975 1.00 86.38 73 LYS A N 1
ATOM 609 C CA . LYS A 1 73 ? 19.405 6.613 -26.489 1.00 86.38 73 LYS A CA 1
ATOM 610 C C . LYS A 1 73 ? 19.626 7.716 -27.522 1.00 86.38 73 LYS A C 1
ATOM 612 O O . LYS A 1 73 ? 18.753 8.569 -27.660 1.00 86.38 73 LYS A O 1
ATOM 617 N N . GLU A 1 74 ? 20.750 7.677 -28.240 1.00 85.56 74 GLU A N 1
ATOM 618 C CA . GLU A 1 74 ? 21.071 8.596 -29.341 1.00 85.56 74 GLU A CA 1
ATOM 619 C C . GLU A 1 74 ? 19.967 8.564 -30.402 1.00 85.56 74 GLU A C 1
ATOM 621 O O . GLU A 1 74 ? 19.388 9.596 -30.731 1.00 85.56 74 GLU A O 1
ATOM 626 N N . ILE A 1 75 ? 19.607 7.367 -30.874 1.00 87.75 75 ILE A N 1
ATOM 627 C CA . ILE A 1 75 ? 18.596 7.189 -31.920 1.00 87.75 75 ILE A CA 1
ATOM 628 C C . ILE A 1 75 ? 17.209 7.612 -31.434 1.00 87.75 75 ILE A C 1
ATOM 630 O O . ILE A 1 75 ? 16.474 8.278 -32.162 1.00 87.75 75 ILE A O 1
ATOM 634 N N . TYR A 1 76 ? 16.843 7.285 -30.194 1.00 86.38 76 TYR A N 1
ATOM 635 C CA . TYR A 1 76 ? 15.565 7.698 -29.606 1.00 86.38 76 TYR A CA 1
ATOM 636 C C . TYR A 1 76 ? 15.526 9.178 -29.191 1.00 86.38 76 TYR A C 1
ATOM 638 O O . TYR A 1 76 ? 14.474 9.643 -28.760 1.00 86.38 76 TYR A O 1
ATOM 646 N N . GLY A 1 77 ? 16.620 9.930 -29.361 1.00 76.81 77 GLY A N 1
ATOM 647 C CA . GLY A 1 77 ? 16.676 11.367 -29.084 1.00 76.81 77 GLY A CA 1
ATOM 648 C C . GLY A 1 77 ? 16.541 11.716 -27.602 1.00 76.81 77 GLY A C 1
ATOM 649 O O . GLY A 1 77 ? 16.091 12.809 -27.273 1.00 76.81 77 GLY A O 1
ATOM 650 N N . VAL A 1 78 ? 16.888 10.795 -26.696 1.00 69.69 78 VAL A N 1
ATOM 651 C CA . VAL A 1 78 ? 16.737 11.025 -25.253 1.00 69.69 78 VAL A CA 1
ATOM 652 C C . VAL A 1 78 ? 17.955 11.775 -24.728 1.00 69.69 78 VAL A C 1
ATOM 654 O O . VAL A 1 78 ? 19.056 11.221 -24.668 1.00 69.69 78 VAL A O 1
ATOM 657 N N . SER A 1 79 ? 17.761 13.028 -24.315 1.00 62.25 79 SER A N 1
ATOM 658 C CA . SER A 1 79 ? 18.835 13.831 -23.736 1.00 62.25 79 SER A CA 1
ATOM 659 C C . SER A 1 79 ? 19.214 13.331 -22.333 1.00 62.25 79 SER A C 1
ATOM 661 O O . SER A 1 79 ? 18.412 12.742 -21.603 1.00 62.25 79 SER A O 1
ATOM 663 N N . ASN A 1 80 ? 20.446 13.604 -21.892 1.00 61.66 80 ASN A N 1
ATOM 664 C CA . ASN A 1 80 ? 20.875 13.281 -20.524 1.00 61.66 80 ASN A CA 1
ATOM 665 C C . ASN A 1 80 ? 20.025 13.984 -19.442 1.00 61.66 80 ASN A C 1
ATOM 667 O O . ASN A 1 80 ? 19.951 13.485 -18.316 1.00 61.66 80 ASN A O 1
ATOM 671 N N . ALA A 1 81 ? 19.389 15.115 -19.766 1.00 58.66 81 ALA A N 1
ATOM 672 C CA . ALA A 1 81 ? 18.477 15.822 -18.869 1.00 58.66 81 ALA A CA 1
ATOM 673 C C . ALA A 1 81 ? 17.166 15.042 -18.670 1.00 58.66 81 ALA A C 1
ATOM 675 O O . ALA A 1 81 ? 16.727 14.867 -17.531 1.00 58.66 81 ALA A O 1
ATOM 676 N N . ASP A 1 82 ? 16.618 14.461 -19.740 1.00 62.56 82 ASP A N 1
ATOM 677 C CA . ASP A 1 82 ? 15.400 13.644 -19.686 1.00 62.56 82 ASP A CA 1
ATOM 678 C C . ASP A 1 82 ? 15.611 12.356 -18.888 1.00 62.56 82 ASP A C 1
ATOM 680 O O . ASP A 1 82 ? 14.741 11.941 -18.123 1.00 62.56 82 ASP A O 1
ATOM 684 N N . ILE A 1 83 ? 16.802 11.755 -18.983 1.00 60.16 83 ILE A N 1
ATOM 685 C CA . ILE A 1 83 ? 17.163 10.560 -18.204 1.00 60.16 83 ILE A CA 1
ATOM 686 C C . ILE A 1 83 ? 17.231 10.881 -16.710 1.00 60.16 83 ILE A C 1
ATOM 688 O O . ILE A 1 83 ? 16.765 10.087 -15.891 1.00 60.16 83 ILE A O 1
ATOM 692 N N . ARG A 1 84 ? 17.805 12.031 -16.325 1.00 61.38 84 ARG A N 1
ATOM 693 C CA . ARG A 1 84 ? 17.832 12.454 -14.915 1.00 61.38 84 ARG A CA 1
ATOM 694 C C . ARG A 1 84 ? 16.428 12.756 -14.412 1.00 61.38 84 ARG A C 1
ATOM 696 O O . ARG A 1 84 ? 16.074 12.272 -13.345 1.00 61.38 84 ARG A O 1
ATOM 703 N N . ALA A 1 85 ? 15.616 13.473 -15.187 1.00 64.38 85 ALA A N 1
ATOM 704 C CA . ALA A 1 85 ? 14.231 13.759 -14.828 1.00 64.38 85 ALA A CA 1
ATOM 705 C C . ALA A 1 85 ? 13.398 12.473 -14.679 1.00 64.38 85 ALA A C 1
ATOM 707 O O . ALA A 1 85 ? 12.657 12.331 -13.706 1.00 64.38 85 ALA A O 1
ATOM 708 N N . GLN A 1 86 ? 13.558 11.505 -15.589 1.00 68.50 86 GLN A N 1
ATOM 709 C CA . GLN A 1 86 ? 12.904 10.198 -15.497 1.00 68.50 86 GLN A CA 1
ATOM 710 C C . GLN A 1 86 ? 13.377 9.401 -14.279 1.00 68.50 86 GLN A C 1
ATOM 712 O O . GLN A 1 86 ? 12.537 8.891 -13.545 1.00 68.50 86 GLN A O 1
ATOM 717 N N . ARG A 1 87 ? 14.686 9.347 -14.000 1.00 65.75 87 ARG A N 1
ATOM 718 C CA . ARG A 1 87 ? 15.217 8.674 -12.801 1.00 65.75 87 ARG A CA 1
ATOM 719 C C . ARG A 1 87 ? 14.727 9.323 -11.511 1.00 65.75 87 ARG A C 1
ATOM 721 O O . ARG A 1 87 ? 14.325 8.608 -10.601 1.00 65.75 87 ARG A O 1
ATOM 728 N N . SER A 1 88 ? 14.707 10.653 -11.437 1.00 65.75 88 SER A N 1
ATOM 729 C CA . SER A 1 88 ? 14.164 11.372 -10.282 1.00 65.75 88 SER A CA 1
ATOM 730 C C . SER A 1 88 ? 12.681 11.060 -10.080 1.00 65.75 88 SER A C 1
ATOM 732 O O . SER A 1 88 ? 12.274 10.765 -8.960 1.00 65.75 88 SER A O 1
ATOM 734 N N . LYS A 1 89 ? 11.881 11.032 -11.156 1.00 72.00 89 LYS A N 1
ATOM 735 C CA . LYS A 1 89 ? 10.470 10.611 -11.097 1.00 72.00 89 LYS A CA 1
ATOM 736 C C . LYS A 1 89 ? 10.314 9.151 -10.658 1.00 72.00 89 LYS A C 1
ATOM 738 O O . LYS A 1 89 ? 9.465 8.861 -9.825 1.00 72.00 89 LYS A O 1
ATOM 743 N N . GLU A 1 90 ? 11.136 8.236 -11.167 1.00 72.56 90 GLU A N 1
ATOM 744 C CA . GLU A 1 90 ? 11.098 6.817 -10.789 1.00 72.56 90 GLU A CA 1
ATOM 745 C C . GLU A 1 90 ? 11.464 6.604 -9.310 1.00 72.56 90 GLU A C 1
ATOM 747 O O . GLU A 1 90 ? 10.781 5.851 -8.615 1.00 72.56 90 GLU A O 1
ATOM 752 N N . VAL A 1 91 ? 12.477 7.310 -8.796 1.00 72.44 91 VAL A N 1
ATOM 753 C CA . VAL A 1 91 ? 12.849 7.276 -7.370 1.00 72.44 91 VAL A CA 1
ATOM 754 C C . VAL A 1 91 ? 11.735 7.854 -6.497 1.00 72.44 91 VAL A C 1
ATOM 756 O O . VAL A 1 91 ? 11.370 7.240 -5.495 1.00 72.44 91 VAL A O 1
ATOM 759 N N . LEU A 1 92 ? 11.150 8.992 -6.886 1.00 75.75 92 LEU A N 1
ATOM 760 C CA . LEU A 1 92 ? 10.014 9.590 -6.176 1.00 75.75 92 LEU A CA 1
ATOM 761 C C . LEU A 1 92 ? 8.816 8.633 -6.122 1.00 75.75 92 LEU A C 1
ATOM 763 O O . LEU A 1 92 ? 8.258 8.421 -5.047 1.00 75.75 92 LEU A O 1
ATOM 767 N N . ASN A 1 93 ? 8.473 7.997 -7.245 1.00 79.06 93 ASN A N 1
ATOM 768 C CA . ASN A 1 93 ? 7.373 7.035 -7.317 1.00 79.06 93 ASN A CA 1
ATOM 769 C C . ASN A 1 93 ? 7.639 5.783 -6.474 1.00 79.06 93 ASN A C 1
ATOM 771 O O . ASN A 1 93 ? 6.735 5.295 -5.794 1.00 79.06 93 ASN A O 1
ATOM 775 N N . LYS A 1 94 ? 8.876 5.271 -6.475 1.00 80.50 94 LYS A N 1
ATOM 776 C CA . LYS A 1 94 ? 9.258 4.128 -5.639 1.00 80.50 94 LYS A CA 1
ATOM 777 C C . LYS A 1 94 ? 9.141 4.469 -4.152 1.00 80.50 94 LYS A C 1
ATOM 779 O O . LYS A 1 94 ? 8.497 3.730 -3.411 1.00 80.50 94 LYS A O 1
ATOM 784 N N . ASN A 1 95 ? 9.674 5.619 -3.743 1.00 82.06 95 ASN A N 1
ATOM 785 C CA . ASN A 1 95 ? 9.589 6.095 -2.363 1.00 82.06 95 ASN A CA 1
ATOM 786 C C . ASN A 1 95 ? 8.134 6.332 -1.928 1.00 82.06 95 ASN A C 1
ATOM 788 O O . ASN A 1 95 ? 7.766 6.005 -0.800 1.00 82.06 95 ASN A O 1
ATOM 792 N N . LEU A 1 96 ? 7.294 6.877 -2.814 1.00 82.62 96 LEU A N 1
ATOM 793 C CA . LEU A 1 96 ? 5.865 7.055 -2.555 1.00 82.62 96 LEU A CA 1
ATOM 794 C C . LEU A 1 96 ? 5.158 5.705 -2.377 1.00 82.62 96 LEU A C 1
ATOM 796 O O . LEU A 1 96 ? 4.414 5.535 -1.416 1.00 82.62 96 LEU A O 1
ATOM 800 N N . SER A 1 97 ? 5.429 4.732 -3.250 1.00 84.75 97 SER A N 1
ATOM 801 C CA . SER A 1 97 ? 4.873 3.375 -3.160 1.00 84.75 97 SER A CA 1
ATOM 802 C C . SER A 1 97 ? 5.244 2.684 -1.843 1.00 84.75 97 SER A C 1
ATOM 804 O O . SER A 1 97 ? 4.383 2.120 -1.166 1.00 84.75 97 SER A O 1
ATOM 806 N N . GLU A 1 98 ? 6.506 2.784 -1.421 1.00 87.06 98 GLU A N 1
ATOM 807 C CA . GLU A 1 98 ? 6.960 2.252 -0.131 1.00 87.06 98 GLU A CA 1
ATOM 808 C C . GLU A 1 98 ? 6.257 2.931 1.053 1.00 87.06 98 GLU A C 1
ATOM 810 O O . GLU A 1 98 ? 5.825 2.249 1.985 1.00 87.06 98 GLU A O 1
ATOM 815 N N . LYS A 1 99 ? 6.075 4.258 1.004 1.00 85.06 99 LYS A N 1
ATOM 816 C CA . LYS A 1 99 ? 5.322 4.999 2.028 1.00 85.06 99 LYS A CA 1
ATOM 817 C C . LYS A 1 99 ? 3.853 4.577 2.083 1.00 85.06 99 LYS A C 1
ATOM 819 O O . LYS A 1 99 ? 3.354 4.307 3.171 1.00 85.06 99 LYS A O 1
ATOM 824 N N . LEU A 1 100 ? 3.174 4.457 0.941 1.00 87.56 100 LEU A N 1
ATOM 825 C CA . LEU A 1 100 ? 1.772 4.026 0.891 1.00 87.56 100 LEU A CA 1
ATOM 826 C C . LEU A 1 100 ? 1.592 2.617 1.471 1.00 87.56 100 LEU A C 1
ATOM 828 O O . LEU A 1 100 ? 0.678 2.402 2.261 1.00 87.56 100 LEU A O 1
ATOM 832 N N . LYS A 1 101 ? 2.505 1.681 1.184 1.00 89.31 101 LYS A N 1
ATOM 833 C CA . LYS A 1 101 ? 2.485 0.340 1.795 1.00 89.31 101 LYS A CA 1
ATOM 834 C C . LYS A 1 101 ? 2.615 0.377 3.319 1.00 89.31 101 LYS A C 1
ATOM 836 O O . LYS A 1 101 ? 1.950 -0.395 4.009 1.00 89.31 101 LYS A O 1
ATOM 841 N N . ARG A 1 102 ? 3.454 1.267 3.863 1.00 89.06 102 ARG A N 1
ATOM 842 C CA . ARG A 1 102 ? 3.563 1.455 5.320 1.00 89.06 102 ARG A CA 1
ATOM 843 C C . ARG A 1 102 ? 2.272 2.012 5.913 1.00 89.06 102 ARG A C 1
ATOM 845 O O . ARG A 1 102 ? 1.766 1.444 6.877 1.00 89.06 102 ARG A O 1
ATOM 852 N N . ILE A 1 103 ? 1.697 3.042 5.290 1.00 89.31 103 ILE A N 1
ATOM 853 C CA . ILE A 1 103 ? 0.406 3.616 5.703 1.00 89.31 103 ILE A CA 1
ATOM 854 C C . ILE A 1 103 ? -0.691 2.547 5.681 1.00 89.31 103 ILE A C 1
ATOM 856 O O . ILE A 1 103 ? -1.473 2.461 6.622 1.00 89.31 103 ILE A O 1
ATOM 860 N N . GLU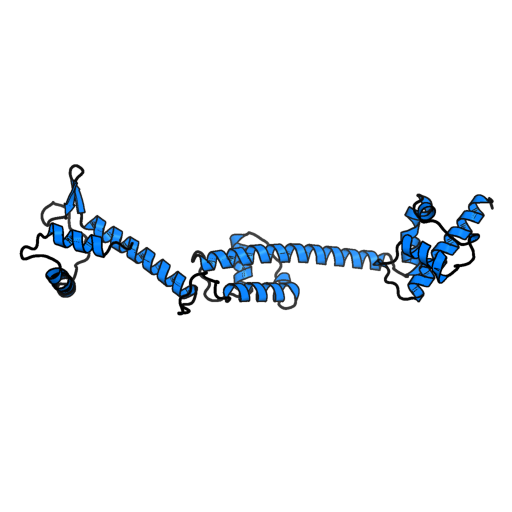 A 1 104 ? -0.731 1.690 4.658 1.00 90.38 104 GLU A N 1
ATOM 861 C CA . GLU A 1 104 ? -1.692 0.587 4.580 1.00 90.38 104 GLU A CA 1
ATOM 862 C C . GLU A 1 104 ? -1.531 -0.385 5.754 1.00 90.38 104 GLU A C 1
ATOM 864 O O . GLU A 1 104 ? -2.513 -0.753 6.401 1.00 90.38 104 GLU A O 1
ATOM 869 N N . LYS A 1 105 ? -0.292 -0.771 6.078 1.00 92.81 105 LYS A N 1
ATOM 870 C CA . LYS A 1 105 ? 0.003 -1.637 7.227 1.00 92.81 105 LYS A CA 1
ATOM 871 C C . LYS A 1 105 ? -0.512 -1.027 8.534 1.00 92.81 105 LYS A C 1
ATOM 873 O O . LYS A 1 105 ? -1.198 -1.712 9.290 1.00 92.81 105 LYS A O 1
ATOM 878 N N . TYR A 1 106 ? -0.220 0.247 8.788 1.00 92.62 106 TYR A N 1
ATOM 879 C CA . TYR A 1 106 ? -0.670 0.929 10.004 1.00 92.62 106 TYR A CA 1
ATOM 880 C C . TYR A 1 106 ? -2.178 1.161 10.029 1.00 92.62 106 TYR A C 1
ATOM 882 O O . TYR A 1 106 ? -2.792 1.035 11.082 1.00 92.62 106 TYR A O 1
ATOM 890 N N . GLY A 1 107 ? -2.787 1.440 8.878 1.00 90.75 107 GLY A N 1
ATOM 891 C CA . GLY A 1 107 ? -4.233 1.555 8.745 1.00 90.75 107 GLY A CA 1
ATOM 892 C C . GLY A 1 107 ? -4.947 0.259 9.119 1.00 90.75 107 GLY A C 1
ATOM 893 O O . GLY A 1 107 ? -5.897 0.292 9.893 1.00 90.75 107 GLY A O 1
ATOM 894 N N . ASN A 1 108 ? -4.455 -0.892 8.651 1.00 89.81 108 ASN A N 1
ATOM 895 C CA . ASN A 1 108 ? -5.001 -2.191 9.057 1.00 89.81 108 ASN A CA 1
ATOM 896 C C . ASN A 1 108 ? -4.803 -2.452 10.566 1.00 89.81 108 ASN A C 1
ATOM 898 O O . ASN A 1 108 ? -5.700 -2.971 11.225 1.00 89.81 108 ASN A O 1
ATOM 902 N N . GLU A 1 109 ? -3.657 -2.066 11.140 1.00 91.31 109 GLU A N 1
ATOM 903 C CA . GLU A 1 109 ? -3.429 -2.161 12.590 1.00 91.31 109 GLU A CA 1
ATOM 904 C C . GLU A 1 109 ? -4.422 -1.298 13.387 1.00 91.31 109 GLU A C 1
ATOM 906 O O . GLU A 1 109 ? -4.975 -1.759 14.387 1.00 91.31 109 GLU A O 1
ATOM 911 N N . LEU A 1 110 ? -4.668 -0.065 12.938 1.00 90.94 110 LEU A N 1
ATOM 912 C CA . LEU A 1 110 ? -5.642 0.841 13.537 1.00 90.94 110 LEU A CA 1
ATOM 913 C C . LEU A 1 110 ? -7.054 0.252 13.476 1.00 90.94 110 LEU A C 1
ATOM 915 O O . LEU A 1 110 ? -7.727 0.213 14.501 1.00 90.94 110 LEU A O 1
ATOM 919 N N . ILE A 1 111 ? -7.477 -0.269 12.321 1.00 87.00 111 ILE A N 1
ATOM 920 C CA . ILE A 1 111 ? -8.782 -0.934 12.168 1.00 87.00 111 ILE A CA 1
ATOM 921 C C . ILE A 1 111 ? -8.919 -2.089 13.167 1.00 87.00 111 ILE A C 1
ATOM 923 O O . ILE A 1 111 ? -9.921 -2.168 13.873 1.00 87.00 111 ILE A O 1
ATOM 927 N N . ASN A 1 112 ? -7.891 -2.929 13.312 1.00 81.56 112 ASN A N 1
ATOM 928 C CA . ASN A 1 112 ? -7.904 -4.020 14.289 1.00 81.56 112 ASN A CA 1
ATOM 929 C C . ASN A 1 112 ? -8.009 -3.511 15.734 1.00 81.56 112 ASN A C 1
ATOM 931 O O . ASN A 1 112 ? -8.721 -4.097 16.547 1.00 81.56 112 ASN A O 1
ATOM 935 N N . LYS A 1 113 ? -7.320 -2.416 16.075 1.00 80.25 113 LYS A N 1
ATOM 936 C CA . LYS A 1 113 ? -7.405 -1.799 17.407 1.00 80.25 113 LYS A CA 1
ATOM 937 C C . LYS A 1 113 ? -8.779 -1.183 17.677 1.00 80.25 113 LYS A C 1
ATOM 939 O O . LYS A 1 113 ? -9.256 -1.296 18.804 1.00 80.25 113 LYS A O 1
ATOM 944 N N . ILE A 1 114 ? -9.414 -0.588 16.667 1.00 78.44 114 ILE A N 1
ATOM 945 C CA . ILE A 1 114 ? -10.796 -0.093 16.748 1.00 78.44 114 ILE A CA 1
ATOM 946 C C . ILE A 1 114 ? -11.752 -1.269 16.972 1.00 78.44 114 ILE A C 1
ATOM 948 O O . ILE A 1 114 ? -12.526 -1.249 17.922 1.00 78.44 114 ILE A O 1
ATOM 952 N N . ALA A 1 115 ? -11.632 -2.340 16.181 1.00 73.12 115 ALA A N 1
ATOM 953 C CA . ALA A 1 115 ? -12.461 -3.541 16.320 1.00 73.12 115 ALA A CA 1
ATOM 954 C C . ALA A 1 115 ? -12.305 -4.229 17.693 1.00 73.12 115 ALA A C 1
ATOM 956 O O . ALA A 1 115 ? -13.246 -4.828 18.208 1.00 73.12 115 ALA A O 1
ATOM 957 N N . GLN A 1 116 ? -11.125 -4.126 18.312 1.00 73.38 116 GLN A N 1
ATOM 958 C CA . GLN A 1 116 ? -10.850 -4.627 19.664 1.00 73.38 116 GLN A CA 1
ATOM 959 C C . GLN A 1 116 ? -11.283 -3.665 20.788 1.00 73.38 116 GLN A C 1
ATOM 961 O O . GLN A 1 116 ? -11.062 -3.983 21.954 1.00 73.38 116 GLN A O 1
ATOM 966 N N . GLY A 1 117 ? -11.835 -2.488 20.471 1.00 67.88 117 GLY A N 1
ATOM 967 C CA . GLY A 1 117 ? -12.216 -1.468 21.456 1.00 67.88 117 GLY A CA 1
ATOM 968 C C . GLY A 1 117 ? -11.034 -0.755 22.126 1.00 67.88 117 GLY A C 1
ATOM 969 O O . GLY A 1 117 ? -11.214 -0.058 23.118 1.00 67.88 117 GLY A O 1
ATOM 970 N N . LYS A 1 118 ? -9.810 -0.914 21.605 1.00 73.38 118 LYS A N 1
ATOM 971 C CA . LYS A 1 118 ? -8.593 -0.291 22.159 1.00 73.38 118 LYS A CA 1
ATOM 972 C C . LYS A 1 118 ? -8.409 1.159 21.718 1.00 73.38 118 LYS A C 1
ATOM 974 O O . LYS A 1 118 ? -7.647 1.890 22.340 1.00 73.38 118 LYS A O 1
ATOM 979 N N . VAL A 1 119 ? -9.051 1.555 20.619 1.00 80.38 119 VAL A N 1
ATOM 980 C CA . VAL A 1 119 ? -9.013 2.917 20.077 1.00 80.38 119 VAL A CA 1
ATOM 981 C C . VAL A 1 119 ? -10.441 3.366 19.806 1.00 80.38 119 VAL A C 1
ATOM 983 O O . VAL A 1 119 ? -11.164 2.718 19.052 1.00 80.38 119 VAL A O 1
ATOM 986 N N . VAL A 1 120 ? -10.832 4.494 20.396 1.00 77.62 120 VAL A N 1
ATOM 987 C CA . VAL A 1 120 ? -12.140 5.111 20.159 1.00 77.62 120 VAL A CA 1
ATOM 988 C C . VAL A 1 120 ? -12.095 5.852 18.823 1.00 77.62 120 VAL A C 1
ATOM 990 O O . VAL A 1 120 ? -11.288 6.762 18.639 1.00 77.62 120 VAL A O 1
ATOM 993 N N . CYS A 1 121 ? -12.957 5.466 17.881 1.00 78.62 121 CYS A N 1
ATOM 994 C CA . CYS A 1 121 ? -13.062 6.111 16.573 1.00 78.62 121 CYS A CA 1
ATOM 995 C C . CYS A 1 121 ? -14.509 6.555 16.307 1.00 78.62 121 CYS A C 1
ATOM 997 O O . CYS A 1 121 ? -15.305 5.776 15.784 1.00 78.62 121 CYS A O 1
ATOM 999 N N . PRO A 1 122 ? -14.865 7.810 16.640 1.00 69.62 122 PRO A N 1
ATOM 1000 C CA . PRO A 1 122 ? -16.201 8.340 16.362 1.00 69.62 122 PRO A CA 1
ATOM 1001 C C . PRO A 1 122 ? -16.470 8.460 14.857 1.00 69.62 122 PRO A C 1
ATOM 1003 O O . PRO A 1 122 ? -17.577 8.211 14.390 1.00 69.62 122 PRO A O 1
ATOM 1006 N N . LYS A 1 123 ? -15.441 8.845 14.087 1.00 79.50 123 LYS A N 1
ATOM 1007 C CA . LYS A 1 123 ? -15.491 8.950 12.627 1.00 79.50 123 LYS A CA 1
ATOM 1008 C C . LYS A 1 123 ? -14.125 8.642 12.029 1.00 79.50 123 LYS A C 1
ATOM 1010 O O . LYS A 1 123 ? -13.149 9.349 12.291 1.00 79.50 123 LYS A O 1
ATOM 1015 N N . PHE A 1 124 ? -14.072 7.634 11.166 1.00 81.75 124 PHE A N 1
ATOM 1016 C CA . PHE A 1 124 ? -12.859 7.312 10.427 1.00 81.75 124 PHE A CA 1
ATOM 1017 C C . PHE A 1 124 ? -12.670 8.343 9.313 1.00 81.75 124 PHE A C 1
ATOM 1019 O O . PHE A 1 124 ? -13.441 8.384 8.360 1.00 81.75 124 PHE A O 1
ATOM 1026 N N . THR A 1 125 ? -11.694 9.237 9.476 1.00 85.75 125 THR A N 1
ATOM 1027 C CA . THR A 1 125 ? -11.350 10.284 8.501 1.00 85.75 125 THR A CA 1
ATOM 1028 C C . THR A 1 125 ? -9.883 10.178 8.099 1.00 85.75 125 THR A C 1
ATOM 1030 O O . THR A 1 125 ? -9.067 9.629 8.839 1.00 85.75 125 THR A O 1
ATOM 1033 N N . LYS A 1 126 ? -9.511 10.756 6.949 1.00 84.94 126 LYS A N 1
ATOM 1034 C CA . LYS A 1 126 ? -8.099 10.860 6.526 1.00 84.94 126 LYS A CA 1
ATOM 1035 C C . LYS A 1 126 ? -7.231 11.534 7.596 1.00 84.94 126 LYS A C 1
ATOM 1037 O O . LYS A 1 126 ? -6.124 11.080 7.866 1.00 84.94 126 LYS A O 1
ATOM 1042 N N . ARG A 1 127 ? -7.771 12.576 8.240 1.00 85.12 127 ARG A N 1
ATOM 1043 C CA . ARG A 1 127 ? -7.124 13.292 9.347 1.00 85.12 127 ARG A CA 1
ATOM 1044 C C . ARG A 1 127 ? -6.929 12.393 10.565 1.00 85.12 127 ARG A C 1
ATOM 1046 O O . ARG A 1 127 ? -5.828 12.341 11.085 1.00 85.12 127 ARG A O 1
ATOM 1053 N N . PHE A 1 128 ? -7.952 11.632 10.951 1.00 86.88 128 PHE A N 1
ATOM 1054 C CA . PHE A 1 128 ? -7.848 10.672 12.051 1.00 86.88 128 PHE A CA 1
ATOM 1055 C C . PHE A 1 128 ? -6.760 9.618 11.797 1.00 86.88 128 PHE A C 1
ATOM 1057 O O . PHE A 1 128 ? -5.923 9.378 12.661 1.00 86.88 128 PHE A O 1
ATOM 1064 N N . LEU A 1 129 ? -6.725 9.030 10.594 1.00 87.94 129 LEU A N 1
ATOM 1065 C CA . LEU A 1 129 ? -5.685 8.069 10.215 1.00 87.94 129 LEU A CA 1
ATOM 1066 C C . LEU A 1 129 ? -4.285 8.698 10.271 1.00 87.94 129 LEU A C 1
ATOM 1068 O O . LEU A 1 129 ? -3.360 8.079 10.788 1.00 87.94 129 LEU A O 1
ATOM 1072 N N . ARG A 1 130 ? -4.128 9.922 9.752 1.00 87.44 130 ARG A N 1
ATOM 1073 C CA . ARG A 1 130 ? -2.865 10.669 9.811 1.00 87.44 130 ARG A CA 1
ATOM 1074 C C . ARG A 1 130 ? -2.424 10.901 11.250 1.00 87.44 130 ARG A C 1
ATOM 1076 O O . ARG A 1 130 ? -1.316 10.510 11.598 1.00 87.44 130 ARG A O 1
ATOM 1083 N N . ASP A 1 131 ? -3.272 11.545 12.045 1.00 86.69 131 ASP A N 1
ATOM 1084 C CA . ASP A 1 131 ? -2.942 11.986 13.401 1.00 86.69 131 ASP A CA 1
ATOM 1085 C C . ASP A 1 131 ? -2.581 10.762 14.261 1.00 86.69 131 ASP A C 1
ATOM 1087 O O . ASP A 1 131 ? -1.536 10.743 14.908 1.00 86.69 131 ASP A O 1
ATOM 1091 N N . TRP A 1 132 ? -3.331 9.661 14.117 1.00 89.88 132 TRP A N 1
ATOM 1092 C CA . TRP A 1 132 ? -3.010 8.403 14.787 1.00 89.88 132 TRP A CA 1
ATOM 1093 C C . TRP A 1 132 ? -1.642 7.831 14.386 1.00 89.88 132 TRP A C 1
ATOM 1095 O O . TRP A 1 132 ? -0.886 7.399 15.258 1.00 89.88 132 TRP A O 1
ATOM 1105 N N . ILE A 1 133 ? -1.305 7.816 13.089 1.00 89.50 133 ILE A N 1
ATOM 1106 C CA . ILE A 1 133 ? -0.000 7.322 12.613 1.00 89.50 133 ILE A CA 1
ATOM 1107 C C . ILE A 1 133 ? 1.136 8.196 13.156 1.00 89.50 133 ILE A C 1
ATOM 1109 O O . ILE A 1 133 ? 2.137 7.656 13.627 1.00 89.50 133 ILE A O 1
ATOM 1113 N N . VAL A 1 134 ? 0.984 9.521 13.116 1.00 87.75 134 VAL A N 1
ATOM 1114 C CA . VAL A 1 134 ? 2.000 10.463 13.610 1.00 87.75 134 VAL A CA 1
ATOM 1115 C C . VAL A 1 134 ? 2.243 10.246 15.105 1.00 87.75 134 VAL A C 1
ATOM 1117 O O . VAL A 1 134 ? 3.388 10.059 15.512 1.00 87.75 134 VAL A O 1
ATOM 1120 N N . GLU A 1 135 ? 1.179 10.178 15.904 1.00 88.31 135 GLU A N 1
ATOM 1121 C CA . GLU A 1 135 ? 1.267 10.028 17.360 1.00 88.31 135 GLU A CA 1
ATOM 1122 C C . GLU A 1 135 ? 1.778 8.647 17.797 1.00 88.31 135 GLU A C 1
ATOM 1124 O O . GLU A 1 135 ? 2.571 8.548 18.729 1.00 88.31 135 GLU A O 1
ATOM 1129 N N . ASN A 1 136 ? 1.356 7.565 17.130 1.00 87.56 136 ASN A N 1
ATOM 1130 C CA . ASN A 1 136 ? 1.626 6.198 17.600 1.00 87.56 136 ASN A CA 1
ATOM 1131 C C . ASN A 1 136 ? 2.827 5.528 16.924 1.00 87.56 136 ASN A C 1
ATOM 1133 O O . ASN A 1 136 ? 3.337 4.533 17.442 1.00 87.56 136 ASN A O 1
ATOM 1137 N N . LYS A 1 137 ? 3.242 5.999 15.743 1.00 88.31 137 LYS A N 1
ATOM 1138 C CA . LYS A 1 137 ? 4.361 5.418 14.980 1.00 88.31 137 LYS A CA 1
ATOM 1139 C C . LYS A 1 137 ? 5.547 6.365 14.841 1.00 88.31 137 LYS A C 1
ATOM 1141 O O . LYS A 1 137 ? 6.584 5.926 14.351 1.00 88.31 137 LYS A O 1
ATOM 1146 N N . GLY A 1 138 ? 5.413 7.628 15.255 1.00 79.38 138 GLY A N 1
ATOM 1147 C CA . GLY A 1 138 ? 6.473 8.630 15.127 1.00 79.38 138 GLY A CA 1
ATOM 1148 C C . GLY A 1 138 ? 6.871 8.901 13.673 1.00 79.38 138 GLY A C 1
ATOM 1149 O O . GLY A 1 138 ? 7.979 9.366 13.411 1.00 79.38 138 GLY A O 1
ATOM 1150 N N . GLU A 1 139 ? 6.005 8.572 12.707 1.00 77.69 139 GLU A N 1
ATOM 1151 C CA . GLU A 1 139 ? 6.303 8.798 11.297 1.00 77.69 139 GLU A CA 1
ATOM 1152 C C . GLU A 1 139 ? 6.030 10.256 10.916 1.00 77.69 139 GLU A C 1
ATOM 1154 O O . GLU A 1 139 ? 4.896 10.733 10.955 1.00 77.69 139 GLU A O 1
ATOM 1159 N N . GLN A 1 140 ? 7.073 10.949 10.455 1.00 72.56 140 GLN A N 1
ATOM 1160 C CA . GLN A 1 140 ? 6.936 12.239 9.784 1.00 72.56 140 GLN A CA 1
ATOM 1161 C C . GLN A 1 140 ? 6.454 12.020 8.346 1.00 72.56 140 GLN A C 1
ATOM 1163 O O . GLN A 1 140 ? 7.233 11.870 7.399 1.00 72.56 140 GLN A O 1
ATOM 1168 N N . LEU A 1 141 ? 5.138 11.965 8.180 1.00 70.94 141 LEU A N 1
ATOM 1169 C CA . LEU A 1 141 ? 4.499 11.905 6.873 1.00 70.94 141 LEU A CA 1
ATOM 1170 C C . LEU A 1 141 ? 4.151 13.326 6.423 1.00 70.94 141 LEU A C 1
ATOM 1172 O O . LEU A 1 141 ? 3.455 14.058 7.122 1.00 70.94 141 LEU A O 1
ATOM 1176 N N . SER A 1 142 ? 4.652 13.726 5.252 1.00 70.56 142 SER A N 1
ATOM 1177 C CA . SER A 1 142 ? 4.383 15.056 4.707 1.00 70.56 142 SER A CA 1
ATOM 1178 C C . SER A 1 142 ? 2.892 15.229 4.423 1.00 70.56 142 SER A C 1
ATOM 1180 O O . SER A 1 142 ? 2.246 14.318 3.900 1.00 70.56 142 SER A O 1
ATOM 1182 N N . GLU A 1 143 ? 2.352 16.418 4.698 1.00 67.62 143 GLU A N 1
ATOM 1183 C CA . GLU A 1 143 ? 0.934 16.731 4.459 1.00 67.62 143 GLU A CA 1
ATOM 1184 C C . GLU A 1 143 ? 0.508 16.462 3.011 1.00 67.62 143 GLU A C 1
ATOM 1186 O O . GLU A 1 143 ? -0.613 16.024 2.757 1.00 67.62 143 GLU A O 1
ATOM 1191 N N . SER A 1 144 ? 1.439 16.624 2.067 1.00 70.94 144 SER A N 1
ATOM 1192 C CA . SER A 1 144 ? 1.235 16.331 0.650 1.00 70.94 144 SER A CA 1
ATOM 1193 C C . SER A 1 144 ? 0.816 14.887 0.365 1.00 70.94 144 SER A C 1
ATOM 1195 O O . SER A 1 144 ? 0.044 14.676 -0.563 1.00 70.94 144 SER A O 1
ATOM 1197 N N . ILE A 1 145 ? 1.243 13.897 1.159 1.00 72.38 145 ILE A N 1
ATOM 1198 C CA . ILE A 1 145 ? 0.865 12.484 0.959 1.00 72.38 145 ILE A CA 1
ATOM 1199 C C . ILE A 1 145 ? -0.603 12.253 1.331 1.00 72.38 145 ILE A C 1
ATOM 1201 O O . ILE A 1 145 ? -1.276 11.431 0.715 1.00 72.38 145 ILE A O 1
ATOM 1205 N N . PHE A 1 146 ? -1.107 13.000 2.314 1.00 68.75 146 PHE A N 1
ATOM 1206 C CA . PHE A 1 146 ? -2.491 12.914 2.785 1.00 68.75 146 PHE A CA 1
ATOM 1207 C C . PHE A 1 146 ? -3.458 13.804 2.004 1.00 68.75 146 PHE A C 1
ATOM 1209 O O . PHE A 1 146 ? -4.665 13.793 2.265 1.00 68.75 146 PHE A O 1
ATOM 1216 N N . SER A 1 147 ? -2.934 14.578 1.055 1.00 69.31 147 SER A N 1
ATOM 1217 C CA . SER A 1 147 ? -3.737 15.436 0.197 1.00 69.31 147 SER A CA 1
ATOM 1218 C C . SER A 1 147 ? -4.712 14.619 -0.653 1.00 69.31 147 SER A C 1
ATOM 1220 O O . SER A 1 147 ? -4.460 13.477 -1.048 1.00 69.31 147 SER A O 1
ATOM 1222 N N . SER A 1 148 ? -5.857 15.222 -0.964 1.00 56.81 148 SER A N 1
ATOM 1223 C CA . SER A 1 148 ? -6.864 14.649 -1.860 1.00 56.81 148 SER A CA 1
ATOM 1224 C C . SER A 1 148 ? -6.370 14.469 -3.299 1.00 56.81 148 SER A C 1
ATOM 1226 O O . SER A 1 148 ? -6.983 13.700 -4.033 1.00 56.81 148 SER A O 1
ATOM 1228 N N . SER A 1 149 ? -5.279 15.134 -3.689 1.00 63.16 149 SER A N 1
ATOM 1229 C CA . SER A 1 149 ? -4.674 15.041 -5.021 1.00 63.16 149 SER A CA 1
ATOM 1230 C C . SER A 1 149 ? -3.755 13.830 -5.202 1.00 63.16 149 SER A C 1
ATOM 1232 O O . SER A 1 149 ? -3.407 13.500 -6.333 1.00 63.16 149 SER A O 1
ATOM 1234 N N . THR A 1 150 ? -3.376 13.133 -4.125 1.00 73.56 150 THR A N 1
ATOM 1235 C CA . THR A 1 150 ? -2.608 11.885 -4.237 1.00 73.56 150 THR A CA 1
ATOM 1236 C C . THR A 1 150 ? -3.563 10.716 -4.469 1.00 73.56 150 THR A C 1
ATOM 1238 O O . THR A 1 150 ? -4.103 10.143 -3.521 1.00 73.56 150 THR A O 1
ATOM 1241 N N . GLU A 1 151 ? -3.766 10.352 -5.735 1.00 77.00 151 GLU A N 1
ATOM 1242 C CA . GLU A 1 151 ? -4.718 9.314 -6.161 1.00 77.00 151 GLU A CA 1
ATOM 1243 C C . GLU A 1 151 ? -4.511 7.982 -5.416 1.00 77.00 151 GLU A C 1
ATOM 1245 O O . GLU A 1 151 ? -5.443 7.461 -4.805 1.00 77.00 151 GLU A O 1
ATOM 1250 N N . GLY A 1 152 ? -3.260 7.524 -5.288 1.00 81.12 152 GLY A N 1
ATOM 1251 C CA . GLY A 1 152 ? -2.942 6.293 -4.553 1.00 81.12 152 GLY A CA 1
ATOM 1252 C C . GLY A 1 152 ? -3.256 6.336 -3.049 1.00 81.12 152 GLY A C 1
ATOM 1253 O O . GLY A 1 152 ? -3.560 5.303 -2.453 1.00 81.12 152 GLY A O 1
ATOM 1254 N N . TYR A 1 153 ? -3.228 7.513 -2.409 1.00 81.44 153 TYR A N 1
ATOM 1255 C CA . TYR A 1 153 ? -3.652 7.639 -1.010 1.00 81.44 153 TYR A CA 1
ATOM 1256 C C . TYR A 1 153 ? -5.179 7.654 -0.885 1.00 81.44 153 TYR A C 1
ATOM 1258 O O . TYR A 1 153 ? -5.727 7.077 0.055 1.00 81.44 153 TYR A O 1
ATOM 1266 N N . LYS A 1 154 ? -5.879 8.286 -1.836 1.00 84.56 154 LYS A N 1
ATOM 1267 C CA . LYS A 1 154 ? -7.344 8.290 -1.881 1.00 84.56 154 LYS A CA 1
ATOM 1268 C C . LYS A 1 154 ? -7.890 6.862 -1.984 1.00 84.56 154 LYS A C 1
ATOM 1270 O O . LYS A 1 154 ? -8.687 6.481 -1.131 1.00 84.56 154 LYS A O 1
ATOM 1275 N N . GLU A 1 155 ? -7.389 6.072 -2.930 1.00 86.38 155 GLU A N 1
ATOM 1276 C CA . GLU A 1 155 ? -7.774 4.663 -3.099 1.00 86.38 155 GLU A CA 1
ATOM 1277 C C . GLU A 1 155 ? -7.453 3.821 -1.857 1.00 86.38 155 GLU A C 1
ATOM 1279 O O . GLU A 1 155 ? -8.248 2.995 -1.408 1.00 86.38 155 GLU A O 1
ATOM 1284 N N . LEU A 1 156 ? -6.278 4.030 -1.256 1.00 88.12 156 LEU A N 1
ATOM 1285 C CA . LEU A 1 156 ? -5.891 3.351 -0.023 1.00 88.12 156 LEU A CA 1
ATOM 1286 C C . LEU A 1 156 ? -6.853 3.671 1.122 1.00 88.12 156 LEU A C 1
ATOM 1288 O O . LEU A 1 156 ? -7.281 2.761 1.832 1.00 88.12 156 LEU A O 1
ATOM 1292 N N . TYR A 1 157 ? -7.203 4.943 1.296 1.00 87.88 157 TYR A N 1
ATOM 1293 C CA . TYR A 1 157 ? -8.138 5.370 2.326 1.00 87.88 157 TYR A CA 1
ATOM 1294 C C . TYR A 1 157 ? -9.533 4.776 2.109 1.00 87.88 157 TYR A C 1
ATOM 1296 O O . TYR A 1 157 ? -10.126 4.269 3.057 1.00 87.88 157 TYR A O 1
ATOM 1304 N N . GLU A 1 158 ? -10.041 4.797 0.876 1.00 87.69 158 GLU A N 1
ATOM 1305 C CA . GLU A 1 158 ? -11.341 4.212 0.535 1.00 87.69 158 GLU A CA 1
ATOM 1306 C C . GLU A 1 158 ? -11.371 2.711 0.843 1.00 87.69 158 GLU A C 1
ATOM 1308 O O . GLU A 1 158 ? -12.310 2.242 1.485 1.00 87.69 158 GLU A O 1
ATOM 1313 N N . ARG A 1 159 ? -10.299 1.972 0.522 1.00 87.38 159 ARG A N 1
ATOM 1314 C CA . ARG A 1 159 ? -10.164 0.550 0.887 1.00 87.38 159 ARG A CA 1
ATOM 1315 C C . ARG A 1 159 ? -10.149 0.325 2.400 1.00 87.38 159 ARG A C 1
ATOM 1317 O O . ARG A 1 159 ? -10.808 -0.591 2.883 1.00 87.38 159 ARG A O 1
ATOM 1324 N N . LEU A 1 160 ? -9.409 1.135 3.158 1.00 86.94 160 LEU A N 1
ATOM 1325 C CA . LEU A 1 160 ? -9.368 1.029 4.622 1.00 86.94 160 LEU A CA 1
ATOM 1326 C C . LEU A 1 160 ? -10.725 1.366 5.255 1.00 86.94 160 LEU A C 1
ATOM 1328 O O . LEU A 1 160 ? -11.186 0.646 6.136 1.00 86.94 160 LEU A O 1
ATOM 1332 N N . SER A 1 161 ? -11.388 2.419 4.778 1.00 85.50 161 SER A N 1
ATOM 1333 C CA . SER A 1 161 ? -12.729 2.793 5.230 1.00 85.50 161 SER A CA 1
ATOM 1334 C C . SER A 1 161 ? -13.745 1.696 4.917 1.00 85.50 161 SER A C 1
ATOM 1336 O O . SER A 1 161 ? -14.555 1.358 5.774 1.00 85.50 161 SER A O 1
ATOM 1338 N N . ALA A 1 162 ? -13.682 1.103 3.722 1.00 83.19 162 ALA A N 1
ATOM 1339 C CA . ALA A 1 162 ? -14.540 -0.012 3.344 1.00 83.19 162 ALA A CA 1
ATOM 1340 C C . ALA A 1 162 ? -14.307 -1.234 4.241 1.00 83.19 162 ALA A C 1
ATOM 1342 O O . ALA A 1 162 ? -15.271 -1.839 4.683 1.00 83.19 162 ALA A O 1
ATOM 1343 N N . LYS A 1 163 ? -13.053 -1.562 4.584 1.00 81.19 163 LYS A N 1
ATOM 1344 C CA . LYS A 1 163 ? -12.740 -2.651 5.529 1.00 81.19 163 LYS A CA 1
ATOM 1345 C C . LYS A 1 163 ? -13.290 -2.414 6.933 1.00 81.19 163 LYS A C 1
ATOM 1347 O O . LYS A 1 163 ? -13.693 -3.369 7.579 1.00 81.19 163 LYS A O 1
ATOM 1352 N N . LEU A 1 164 ? -13.282 -1.169 7.408 1.00 80.19 164 LEU A N 1
ATOM 1353 C CA . LEU A 1 164 ? -13.853 -0.827 8.711 1.00 80.19 164 LEU A CA 1
ATOM 1354 C C . LEU A 1 164 ? -15.386 -0.959 8.718 1.00 80.19 164 LEU A C 1
ATOM 1356 O O . LEU A 1 164 ? -15.963 -1.315 9.740 1.00 80.19 164 LEU A O 1
ATOM 1360 N N . LEU A 1 165 ? -16.027 -0.645 7.589 1.00 72.75 165 LEU A N 1
ATOM 1361 C CA . LEU A 1 165 ? -17.481 -0.708 7.413 1.00 72.75 165 LEU A CA 1
ATOM 1362 C C . LEU A 1 165 ? -17.983 -2.091 6.987 1.00 72.75 165 LEU A C 1
ATOM 1364 O O . LEU A 1 165 ? -19.173 -2.369 7.122 1.00 72.75 165 LEU A O 1
ATOM 1368 N N . ALA A 1 166 ? -17.107 -2.937 6.445 1.00 65.25 166 ALA A N 1
ATOM 1369 C CA . ALA A 1 166 ? -17.464 -4.276 6.026 1.00 65.25 166 ALA A CA 1
ATOM 1370 C C . ALA A 1 166 ? -17.967 -5.059 7.247 1.00 65.25 166 ALA A C 1
ATOM 1372 O O . ALA A 1 166 ? -17.296 -5.060 8.286 1.00 65.25 166 ALA A O 1
ATOM 1373 N N . PRO A 1 167 ? -19.131 -5.725 7.149 1.00 49.31 167 PRO A N 1
ATOM 1374 C CA . PRO A 1 167 ? -19.552 -6.644 8.188 1.00 49.31 167 PRO A CA 1
ATOM 1375 C C . PRO A 1 167 ? -18.443 -7.681 8.342 1.00 49.31 167 PRO A C 1
ATOM 1377 O O . PRO A 1 167 ? -18.036 -8.316 7.369 1.00 49.31 167 PRO A O 1
ATOM 1380 N N . ILE A 1 168 ? -17.904 -7.809 9.556 1.00 49.78 168 ILE A N 1
ATOM 1381 C CA . ILE A 1 168 ? -17.004 -8.917 9.862 1.00 49.78 168 ILE A CA 1
ATOM 1382 C C . ILE A 1 168 ? -17.816 -10.169 9.551 1.00 49.78 168 ILE A C 1
ATOM 1384 O O . ILE A 1 168 ? -18.888 -10.346 10.133 1.00 49.78 168 ILE A O 1
ATOM 1388 N N . GLU A 1 169 ? -17.339 -11.001 8.622 1.00 39.88 169 GLU A N 1
ATOM 1389 C CA . GLU A 1 169 ? -17.839 -12.361 8.442 1.00 39.88 169 GLU A CA 1
ATOM 1390 C C . GLU A 1 169 ? -17.562 -13.116 9.745 1.00 39.88 169 GLU A C 1
ATOM 1392 O O . GLU A 1 169 ? -16.580 -13.838 9.911 1.00 39.88 169 GLU A O 1
ATOM 1397 N N . ASN A 1 170 ? -18.423 -12.895 10.734 1.00 40.69 170 ASN A N 1
ATOM 1398 C CA . ASN A 1 170 ? -18.589 -13.817 11.823 1.00 40.69 170 ASN A CA 1
ATOM 1399 C C . ASN A 1 170 ? -19.123 -15.075 11.157 1.00 40.69 170 ASN A C 1
ATOM 1401 O O . ASN A 1 170 ? -20.269 -15.122 10.714 1.00 40.69 170 ASN A O 1
ATOM 1405 N N . ASN A 1 171 ? -18.273 -16.092 11.098 1.00 40.12 171 ASN A N 1
ATOM 1406 C CA . ASN A 1 171 ? -18.594 -17.455 10.687 1.00 40.12 171 ASN A CA 1
ATOM 1407 C C . ASN A 1 171 ? -19.649 -18.136 11.584 1.00 40.12 171 ASN A C 1
ATOM 1409 O O . ASN A 1 171 ? -19.649 -19.351 11.709 1.00 40.12 171 ASN A O 1
ATOM 1413 N N . ASN A 1 172 ? -20.564 -17.386 12.197 1.00 39.72 172 ASN A N 1
ATOM 1414 C CA . ASN A 1 172 ? -21.722 -17.903 12.898 1.00 39.72 172 ASN A CA 1
ATOM 1415 C C . ASN A 1 172 ? -22.943 -17.068 12.513 1.00 39.72 172 ASN A C 1
ATOM 1417 O O . ASN A 1 172 ? -23.048 -15.883 12.825 1.00 39.72 172 ASN A O 1
ATOM 1421 N N . LYS A 1 173 ? -23.856 -17.734 11.803 1.00 44.56 173 LYS A N 1
ATOM 1422 C CA . LYS A 1 173 ? -25.205 -17.273 11.488 1.00 44.56 173 LYS A CA 1
ATOM 1423 C C . LYS A 1 173 ? -25.905 -16.792 12.760 1.00 44.56 173 LYS A C 1
ATOM 1425 O O . LYS A 1 173 ? -26.340 -17.627 13.539 1.00 44.56 173 LYS A O 1
ATOM 1430 N N . THR A 1 174 ? -26.110 -15.490 12.892 1.00 38.03 174 THR A N 1
ATOM 1431 C CA . THR A 1 174 ? -27.305 -14.927 13.533 1.00 38.03 174 THR A CA 1
ATOM 1432 C C . THR A 1 174 ? -27.489 -13.500 13.042 1.00 38.03 174 THR A C 1
ATOM 1434 O O . THR A 1 174 ? -26.617 -12.648 13.189 1.00 38.03 174 THR A O 1
ATOM 1437 N N . SER A 1 175 ? -28.633 -13.290 12.405 1.00 45.69 175 SER A N 1
ATOM 1438 C CA . SER A 1 175 ? -29.206 -12.008 12.034 1.00 45.69 175 SER A CA 1
ATOM 1439 C C . SER A 1 175 ? -29.438 -11.149 13.274 1.00 45.69 175 SER A C 1
ATOM 1441 O O . SER A 1 175 ? -30.289 -11.496 14.080 1.00 45.69 175 SER A O 1
ATOM 1443 N N . GLU A 1 176 ? -28.674 -10.066 13.401 1.00 40.78 176 GLU A N 1
ATOM 1444 C CA . GLU A 1 176 ? -29.052 -8.759 13.963 1.00 40.78 176 GLU A CA 1
ATOM 1445 C C . GLU A 1 176 ? -27.782 -7.893 13.954 1.00 40.78 176 GLU A C 1
ATOM 1447 O O . GLU A 1 176 ? -26.831 -8.119 14.700 1.00 40.78 176 GLU A O 1
ATOM 1452 N N . LEU A 1 177 ? -27.714 -6.959 13.000 1.00 47.94 177 LEU A N 1
ATOM 1453 C CA . LEU A 1 177 ? -26.548 -6.109 12.741 1.00 47.94 177 LEU A CA 1
ATOM 1454 C C . LEU A 1 177 ? -26.459 -4.992 13.788 1.00 47.94 177 LEU A C 1
ATOM 1456 O O . LEU A 1 177 ? -26.772 -3.837 13.516 1.00 47.94 177 LEU A O 1
ATOM 1460 N N . VAL A 1 178 ? -26.013 -5.344 14.990 1.00 45.97 178 VAL A N 1
ATOM 1461 C CA . VAL A 1 178 ? -25.487 -4.377 15.958 1.00 45.97 178 VAL A CA 1
ATOM 1462 C C . VAL A 1 178 ? -24.120 -3.919 15.444 1.00 45.97 178 VAL A C 1
ATOM 1464 O O . VAL A 1 178 ? -23.255 -4.743 15.127 1.00 45.97 178 VAL A O 1
ATOM 1467 N N . SER A 1 179 ? -23.919 -2.610 15.299 1.00 53.44 179 SER A N 1
ATOM 1468 C CA . SER A 1 179 ? -22.672 -2.061 14.758 1.00 53.44 179 SER A CA 1
ATOM 1469 C C . SER A 1 179 ? -21.477 -2.435 15.646 1.00 53.44 179 SER A C 1
ATOM 1471 O O . SER A 1 179 ? -21.604 -2.571 16.862 1.00 53.44 179 SER A O 1
ATOM 1473 N N . LEU A 1 180 ? -20.275 -2.572 15.072 1.00 52.94 180 LEU A N 1
ATOM 1474 C CA . LEU A 1 180 ? -19.063 -2.897 15.848 1.00 52.94 180 LEU A CA 1
ATOM 1475 C C . LEU A 1 180 ? -18.814 -1.916 17.001 1.00 52.94 180 LEU A C 1
ATOM 1477 O O . LEU A 1 180 ? -18.306 -2.311 18.049 1.00 52.94 180 LEU A O 1
ATOM 1481 N N . ASN A 1 181 ? -19.213 -0.656 16.821 1.00 51.72 181 ASN A N 1
ATOM 1482 C CA . ASN A 1 181 ? -19.147 0.366 17.858 1.00 51.72 181 ASN A CA 1
ATOM 1483 C C . ASN A 1 181 ? -20.097 0.066 19.022 1.00 51.72 181 ASN A C 1
ATOM 1485 O O . ASN A 1 181 ? -19.703 0.212 20.176 1.00 51.72 181 ASN A O 1
ATOM 1489 N N . GLU A 1 182 ? -21.317 -0.388 18.744 1.00 52.78 182 GLU A N 1
ATOM 1490 C CA . GLU A 1 182 ? -22.265 -0.807 19.778 1.00 52.78 182 GLU A CA 1
ATOM 1491 C C . GLU A 1 182 ? -21.799 -2.087 20.471 1.00 52.78 182 GLU A C 1
ATOM 1493 O O . GLU A 1 182 ? -21.835 -2.150 21.693 1.00 52.78 182 GLU A O 1
ATOM 1498 N N . VAL A 1 183 ? -21.254 -3.066 19.740 1.00 57.44 183 VAL A N 1
ATOM 1499 C CA . VAL A 1 183 ? -20.681 -4.280 20.350 1.00 57.44 183 VAL A CA 1
ATOM 1500 C C . VAL A 1 183 ? -19.489 -3.943 21.251 1.00 57.44 183 VAL A C 1
ATOM 1502 O O . VAL A 1 183 ? -19.363 -4.497 22.343 1.00 57.44 183 VAL A O 1
ATOM 1505 N N . ALA A 1 184 ? -18.607 -3.036 20.826 1.00 56.19 184 ALA A N 1
ATOM 1506 C CA . ALA A 1 184 ? -17.474 -2.593 21.636 1.00 56.19 184 ALA A CA 1
ATOM 1507 C C . ALA A 1 184 ? -17.936 -1.822 22.882 1.00 56.19 184 ALA A C 1
ATOM 1509 O O . ALA A 1 184 ? -17.443 -2.095 23.978 1.00 56.19 184 ALA A O 1
ATOM 1510 N N . LYS A 1 185 ? -18.920 -0.925 22.731 1.00 60.28 185 LYS A N 1
ATOM 1511 C CA . LYS A 1 185 ? -19.534 -0.186 23.841 1.00 60.28 185 LYS A CA 1
ATOM 1512 C C . LYS A 1 185 ? -20.173 -1.140 24.851 1.00 60.28 185 LYS A C 1
ATOM 1514 O O . LYS A 1 185 ? -19.857 -1.063 26.033 1.00 60.28 185 LYS A O 1
ATOM 1519 N N . LEU A 1 186 ? -20.956 -2.108 24.374 1.00 59.00 186 LEU A N 1
ATOM 1520 C CA . LEU A 1 186 ? -21.580 -3.140 25.202 1.00 59.00 186 LEU A CA 1
ATOM 1521 C C . LEU A 1 186 ? -20.538 -4.011 25.915 1.00 59.00 186 LEU A C 1
ATOM 1523 O O . LEU A 1 186 ? -20.700 -4.310 27.092 1.00 59.00 186 LEU A O 1
ATOM 1527 N N . LYS A 1 187 ? -19.434 -4.389 25.257 1.00 60.53 187 LYS A N 1
ATOM 1528 C CA . LYS A 1 187 ? -18.339 -5.138 25.906 1.00 60.53 187 LYS A CA 1
ATOM 1529 C C . LYS A 1 187 ? -17.643 -4.331 26.999 1.00 60.53 187 LYS A C 1
ATOM 1531 O O . LYS A 1 187 ? -17.282 -4.898 28.030 1.00 60.53 187 LYS A O 1
ATOM 1536 N N . GLN A 1 188 ? -17.436 -3.037 26.775 1.00 63.53 188 GLN A N 1
ATOM 1537 C CA . GLN A 1 188 ? -16.799 -2.156 27.748 1.00 63.53 188 GLN A CA 1
ATOM 1538 C C . GLN A 1 188 ? -17.716 -1.913 28.951 1.00 63.53 188 GLN A C 1
ATOM 1540 O O . GLN A 1 188 ? -17.270 -2.049 30.090 1.00 63.53 188 GLN A O 1
ATOM 1545 N N . GLU A 1 189 ? -19.001 -1.647 28.706 1.00 60.41 189 GLU A N 1
ATOM 1546 C CA . GLU A 1 189 ? -20.033 -1.575 29.743 1.00 60.41 189 GLU A CA 1
ATOM 1547 C C . GLU A 1 189 ? -20.086 -2.886 30.539 1.00 60.41 189 GLU A C 1
ATOM 1549 O O . GLU A 1 189 ? -19.992 -2.861 31.763 1.00 60.41 189 GLU A O 1
ATOM 1554 N N . LEU A 1 190 ? -20.098 -4.043 29.869 1.00 65.94 190 LEU A N 1
ATOM 1555 C CA . LEU A 1 190 ? -20.098 -5.356 30.519 1.00 65.94 190 LEU A CA 1
ATOM 1556 C C . LEU A 1 190 ? -18.849 -5.594 31.384 1.00 65.94 190 LEU A C 1
ATOM 1558 O O . LEU A 1 190 ? -18.961 -6.149 32.473 1.00 65.94 190 LEU A O 1
ATOM 1562 N N . GLN A 1 191 ? -17.661 -5.161 30.950 1.00 64.62 191 GLN A N 1
ATOM 1563 C CA . GLN A 1 191 ? -16.444 -5.241 31.768 1.00 64.62 191 GLN A CA 1
ATOM 1564 C C . GLN A 1 191 ? -16.515 -4.354 33.015 1.00 64.62 191 GLN A C 1
ATOM 1566 O O . GLN A 1 191 ? -16.100 -4.783 34.093 1.00 64.62 191 GLN A O 1
ATOM 1571 N N . VAL A 1 192 ? -17.038 -3.133 32.879 1.00 64.56 192 VAL A N 1
ATOM 1572 C CA . VAL A 1 192 ? -17.232 -2.213 34.007 1.00 64.56 192 VAL A CA 1
ATOM 1573 C C . VAL A 1 192 ? -18.240 -2.795 34.995 1.00 64.56 192 VAL A C 1
ATOM 1575 O O . VAL A 1 192 ? -17.948 -2.847 36.189 1.00 64.56 192 VAL A O 1
ATOM 1578 N N . TYR A 1 193 ? -19.370 -3.314 34.507 1.00 62.69 193 TYR A N 1
ATOM 1579 C CA . TYR A 1 193 ? -20.371 -3.973 35.343 1.00 62.69 193 TYR A CA 1
ATOM 1580 C C . TYR A 1 193 ? -19.832 -5.237 36.006 1.00 62.69 193 TYR A C 1
ATOM 1582 O O . TYR A 1 193 ? -20.071 -5.423 37.192 1.00 62.69 193 TYR A O 1
ATOM 1590 N N . LYS A 1 194 ? -19.051 -6.066 35.301 1.00 62.50 194 LYS A N 1
ATOM 1591 C CA . LYS A 1 194 ? -18.417 -7.257 35.884 1.00 62.50 194 LYS A CA 1
ATOM 1592 C C . LYS A 1 194 ? -17.469 -6.884 37.020 1.00 62.50 194 LYS A C 1
ATOM 1594 O O . LYS A 1 194 ? -17.545 -7.471 38.087 1.00 62.50 194 LYS A O 1
ATOM 1599 N N . LYS A 1 195 ? -16.637 -5.857 36.830 1.00 62.69 195 LYS A N 1
ATOM 1600 C CA . LYS A 1 195 ? -15.737 -5.363 37.880 1.00 62.69 195 LYS A CA 1
ATOM 1601 C C . LYS A 1 195 ? -16.505 -4.761 39.063 1.00 62.69 195 LYS A C 1
ATOM 1603 O O . LYS A 1 195 ? -16.101 -4.950 40.204 1.00 62.69 195 LYS A O 1
ATOM 1608 N N . ALA A 1 196 ? -17.603 -4.050 38.804 1.00 59.66 196 ALA A N 1
ATOM 1609 C CA . ALA A 1 196 ? -18.479 -3.530 39.851 1.00 59.66 196 ALA A CA 1
ATOM 1610 C C . ALA A 1 196 ? -19.169 -4.662 40.634 1.00 59.66 196 ALA A C 1
ATOM 1612 O O . ALA A 1 196 ? -19.218 -4.602 41.856 1.00 59.66 196 ALA A O 1
ATOM 1613 N N . LEU A 1 197 ? -19.636 -5.710 39.950 1.00 54.53 197 LEU A N 1
ATOM 1614 C CA . LEU A 1 197 ? -20.225 -6.913 40.547 1.00 54.53 197 LEU A CA 1
ATOM 1615 C C . LEU A 1 197 ? -19.207 -7.720 41.353 1.00 54.53 197 LEU A C 1
ATOM 1617 O O . LEU A 1 197 ? -19.494 -8.063 42.492 1.00 54.53 197 LEU A O 1
ATOM 1621 N N . ASP A 1 198 ? -18.015 -7.971 40.812 1.00 57.41 198 ASP A N 1
ATOM 1622 C CA . ASP A 1 198 ? -16.943 -8.678 41.521 1.00 57.41 198 ASP A CA 1
ATOM 1623 C C . ASP A 1 198 ? -16.536 -7.910 42.790 1.00 57.41 198 ASP A C 1
ATOM 1625 O O . ASP A 1 198 ? -16.357 -8.515 43.847 1.00 57.41 198 ASP A O 1
ATOM 1629 N N . ASN A 1 199 ? -16.473 -6.573 42.719 1.00 57.97 199 ASN A N 1
ATOM 1630 C CA . ASN A 1 199 ? -16.245 -5.711 43.882 1.00 57.97 199 ASN A CA 1
ATOM 1631 C C . ASN A 1 199 ? -17.406 -5.758 44.889 1.00 57.97 199 ASN A C 1
ATOM 1633 O O . ASN A 1 199 ? -17.158 -5.802 46.087 1.00 57.97 199 ASN A O 1
ATOM 1637 N N . LEU A 1 200 ? -18.663 -5.765 44.435 1.00 54.59 200 LEU A N 1
ATOM 1638 C CA . LEU A 1 200 ? -19.833 -5.876 45.315 1.00 54.59 200 LEU A CA 1
ATOM 1639 C C . LEU A 1 200 ? -19.887 -7.233 46.022 1.00 54.59 200 LEU A C 1
ATOM 1641 O O . LEU A 1 200 ? -20.190 -7.285 47.208 1.00 54.59 200 LEU A O 1
ATOM 1645 N N . ILE A 1 201 ? -19.563 -8.317 45.314 1.00 55.12 201 ILE A N 1
ATOM 1646 C CA . ILE A 1 201 ? -19.502 -9.665 45.882 1.00 55.12 201 ILE A CA 1
ATOM 1647 C C . ILE A 1 201 ? -18.369 -9.729 46.905 1.00 55.12 201 ILE A C 1
ATOM 1649 O O . ILE A 1 201 ? -18.610 -10.088 48.048 1.00 55.12 201 ILE A O 1
ATOM 1653 N N . THR A 1 202 ? -17.151 -9.319 46.548 1.00 55.47 202 THR A N 1
ATOM 1654 C CA . THR A 1 202 ? -16.013 -9.344 47.489 1.00 55.47 202 THR A CA 1
ATOM 1655 C C . THR A 1 202 ? -16.204 -8.428 48.698 1.00 55.47 202 THR A C 1
ATOM 1657 O O . THR A 1 202 ? -15.703 -8.744 49.769 1.00 55.47 202 THR A O 1
ATOM 1660 N N . GLN A 1 203 ? -16.973 -7.343 48.579 1.00 59.16 203 GLN A N 1
ATOM 1661 C CA . GLN A 1 203 ? -17.345 -6.487 49.712 1.00 59.16 203 GLN A CA 1
ATOM 1662 C C . GLN A 1 203 ? -18.421 -7.087 50.632 1.00 59.16 203 GLN A C 1
ATOM 1664 O O . GLN A 1 203 ? -18.649 -6.544 51.709 1.00 59.16 203 GLN A O 1
ATOM 1669 N N . GLN A 1 204 ? -19.084 -8.182 50.243 1.00 54.09 204 GLN A N 1
ATOM 1670 C CA . GLN A 1 204 ? -20.089 -8.860 51.072 1.00 54.09 204 GLN A CA 1
ATOM 1671 C C . GLN A 1 204 ? -19.522 -10.012 51.913 1.00 54.09 204 GLN A C 1
ATOM 1673 O O . GLN A 1 204 ? -20.223 -10.501 52.799 1.00 54.09 204 GLN A O 1
ATOM 1678 N N . PHE A 1 205 ? -18.270 -10.425 51.687 1.00 55.69 205 PHE A N 1
ATOM 1679 C CA . PHE A 1 205 ? -17.648 -11.551 52.388 1.00 55.69 205 PHE A CA 1
ATOM 1680 C C . PHE A 1 205 ? -16.290 -11.168 52.987 1.00 55.69 205 PHE A C 1
ATOM 1682 O O . PHE A 1 205 ? -15.524 -10.409 52.401 1.00 55.69 205 PHE A O 1
ATOM 1689 N N . VAL A 1 206 ? -15.966 -11.732 54.149 1.00 61.50 206 VAL A N 1
ATOM 1690 C CA . VAL A 1 206 ? -14.641 -11.640 54.780 1.00 61.50 206 VAL A CA 1
ATOM 1691 C C . VAL A 1 206 ? -14.066 -13.046 54.895 1.00 61.50 206 VAL A C 1
ATOM 1693 O O . VAL A 1 206 ? -14.768 -14.000 55.238 1.00 61.50 206 VAL A O 1
ATOM 1696 N N . VAL A 1 207 ? -12.771 -13.184 54.608 1.00 55.66 207 VAL A N 1
ATOM 1697 C CA . VAL A 1 207 ? -12.039 -14.437 54.816 1.00 55.66 207 VAL A CA 1
ATOM 1698 C C . VAL A 1 207 ? -11.552 -14.473 56.261 1.00 55.66 207 VAL A C 1
ATOM 1700 O O . VAL A 1 207 ? -10.586 -13.799 56.616 1.00 55.66 207 VAL A O 1
ATOM 1703 N N . LEU A 1 208 ? -12.211 -15.271 57.100 1.00 56.72 208 LEU A N 1
ATOM 1704 C CA . LEU A 1 208 ? -11.796 -15.523 58.481 1.00 56.72 208 LEU A CA 1
ATOM 1705 C C . LEU A 1 208 ? -11.292 -16.961 58.588 1.00 56.72 208 LEU A C 1
ATOM 1707 O O . LEU A 1 208 ? -12.024 -17.903 58.287 1.00 56.72 208 LEU A O 1
ATOM 1711 N N . ASN A 1 209 ? -10.039 -17.140 59.017 1.00 55.75 209 ASN A N 1
ATOM 1712 C CA . ASN A 1 209 ? -9.401 -18.456 59.178 1.00 55.75 209 ASN A CA 1
ATOM 1713 C C . ASN A 1 209 ? -9.482 -19.348 57.920 1.00 55.75 209 ASN A C 1
ATOM 1715 O O . ASN A 1 209 ? -9.690 -20.555 58.019 1.00 55.75 209 ASN A O 1
ATOM 1719 N N . GLY A 1 210 ? -9.348 -18.753 56.729 1.00 52.16 210 GLY A N 1
ATOM 1720 C CA . GLY A 1 210 ? -9.391 -19.478 55.453 1.00 52.16 210 GLY A CA 1
ATOM 1721 C C . GLY A 1 210 ? -10.792 -19.881 54.979 1.00 52.16 210 GLY A C 1
ATOM 1722 O O . GLY A 1 210 ? -10.903 -20.597 53.988 1.00 52.16 210 GLY A O 1
ATOM 1723 N N . VAL A 1 211 ? -11.853 -19.420 55.651 1.00 52.94 211 VAL A N 1
ATOM 1724 C CA . VAL A 1 211 ? -13.251 -19.668 55.274 1.00 52.94 211 VAL A CA 1
ATOM 1725 C C . VAL A 1 211 ? -13.940 -18.340 54.959 1.00 52.94 211 VAL A C 1
ATOM 1727 O O . VAL A 1 211 ? -13.923 -17.418 55.775 1.00 52.94 211 VAL A O 1
ATOM 1730 N N . GLU A 1 212 ? -14.552 -18.239 53.777 1.00 55.56 212 GLU A N 1
ATOM 1731 C CA . GLU A 1 212 ? -15.363 -17.082 53.380 1.00 55.56 212 GLU A CA 1
ATOM 1732 C C . GLU A 1 212 ? -16.687 -17.068 54.155 1.00 55.56 212 GLU A C 1
ATOM 1734 O O . GLU A 1 212 ? -17.471 -18.020 54.091 1.00 55.56 212 GLU A O 1
ATOM 1739 N N . LYS A 1 213 ? -16.940 -15.984 54.894 1.00 56.16 213 LYS A N 1
ATOM 1740 C CA . LYS A 1 213 ? -18.185 -15.758 55.639 1.00 56.16 213 LYS A CA 1
ATOM 1741 C C . LYS A 1 213 ? -18.812 -14.417 55.246 1.00 56.16 213 LYS A C 1
ATOM 1743 O O . LYS A 1 213 ? -18.064 -13.477 54.979 1.00 56.16 213 LYS A O 1
ATOM 1748 N N . PRO A 1 214 ? -20.151 -14.311 55.192 1.00 55.81 214 PRO A N 1
ATOM 1749 C CA . PRO A 1 214 ? -20.820 -13.041 54.927 1.00 55.81 214 PRO A CA 1
ATOM 1750 C C . PRO A 1 214 ? -20.559 -12.043 56.064 1.00 55.81 214 PRO A C 1
ATOM 1752 O O . PRO A 1 214 ? -20.503 -12.441 57.227 1.00 55.81 214 PRO A O 1
ATOM 1755 N N . LEU A 1 215 ? -20.408 -10.761 55.727 1.00 57.00 215 LEU A N 1
ATOM 1756 C CA . LEU A 1 215 ? -20.312 -9.671 56.704 1.00 57.00 215 LEU A CA 1
ATOM 1757 C C . LEU A 1 215 ? -21.630 -9.527 57.470 1.00 57.00 215 LEU A C 1
ATOM 1759 O O . LEU A 1 215 ? -22.686 -9.367 56.855 1.00 57.00 215 LEU A O 1
ATOM 1763 N N . VAL A 1 216 ? -21.561 -9.557 58.802 1.00 52.94 216 VAL A N 1
ATOM 1764 C CA . VAL A 1 216 ? -22.714 -9.340 59.683 1.00 52.94 216 VAL A CA 1
ATOM 1765 C C . VAL A 1 216 ? -22.532 -8.023 60.438 1.00 52.94 216 VAL A C 1
ATOM 1767 O O . VAL A 1 216 ? -21.426 -7.644 60.825 1.00 52.94 216 VAL A O 1
ATOM 1770 N N . GLU A 1 217 ? -23.631 -7.294 60.626 1.00 42.00 217 GLU A N 1
ATOM 1771 C CA . GLU A 1 217 ? -23.653 -6.053 61.400 1.00 42.00 217 GLU A CA 1
ATOM 1772 C C . GLU A 1 217 ? -23.203 -6.340 62.849 1.00 42.00 217 GLU A C 1
ATOM 1774 O O . GLU A 1 217 ? -23.827 -7.139 63.546 1.00 42.00 217 GLU A O 1
ATOM 1779 N N . GLY A 1 218 ? -22.088 -5.735 63.283 1.00 48.75 218 GLY A N 1
ATOM 1780 C CA . GLY A 1 218 ? -21.483 -5.966 64.608 1.00 48.75 218 GLY A CA 1
ATOM 1781 C C . GLY A 1 218 ? -20.028 -6.459 64.605 1.00 48.75 218 GLY A C 1
ATOM 1782 O O . GLY A 1 218 ? -19.376 -6.382 65.642 1.00 48.75 218 GLY A O 1
ATOM 1783 N N . ASP A 1 219 ? -19.471 -6.861 63.456 1.00 50.72 219 ASP A N 1
ATOM 1784 C CA . ASP A 1 219 ? -18.083 -7.361 63.333 1.00 50.72 219 ASP A CA 1
ATOM 1785 C C . ASP A 1 219 ? -16.987 -6.267 63.419 1.00 50.72 219 ASP A C 1
ATOM 1787 O O . ASP A 1 219 ? -15.828 -6.496 63.072 1.00 50.72 219 ASP A O 1
ATOM 1791 N N . GLY A 1 220 ? -17.324 -5.047 63.855 1.00 45.00 220 GLY A N 1
ATOM 1792 C CA . GLY A 1 220 ? -16.377 -3.930 64.008 1.00 45.00 220 GLY A CA 1
ATOM 1793 C C . GLY A 1 220 ? -15.877 -3.302 62.698 1.00 45.00 220 GLY A C 1
ATOM 1794 O O . GLY A 1 220 ? -15.163 -2.302 62.735 1.00 45.00 220 GLY A O 1
ATOM 1795 N N . ASN A 1 221 ? -16.281 -3.838 61.545 1.00 48.81 221 ASN A N 1
ATOM 1796 C CA . ASN A 1 221 ? -16.061 -3.238 60.234 1.00 48.81 221 ASN A CA 1
ATOM 1797 C C . ASN A 1 221 ? -17.319 -2.464 59.815 1.00 48.81 221 ASN A C 1
ATOM 1799 O O . ASN A 1 221 ? -18.388 -3.054 59.675 1.00 48.81 221 ASN A O 1
ATOM 1803 N N . GLU A 1 222 ? -17.209 -1.150 59.596 1.00 42.53 222 GLU A N 1
ATOM 1804 C CA . GLU A 1 222 ? -18.295 -0.369 58.991 1.00 42.53 222 GLU A CA 1
ATOM 1805 C C . GLU A 1 222 ? -18.598 -0.916 57.590 1.00 42.53 222 GLU A C 1
ATOM 1807 O O . GLU A 1 222 ? -17.747 -0.881 56.694 1.00 42.53 222 GLU A O 1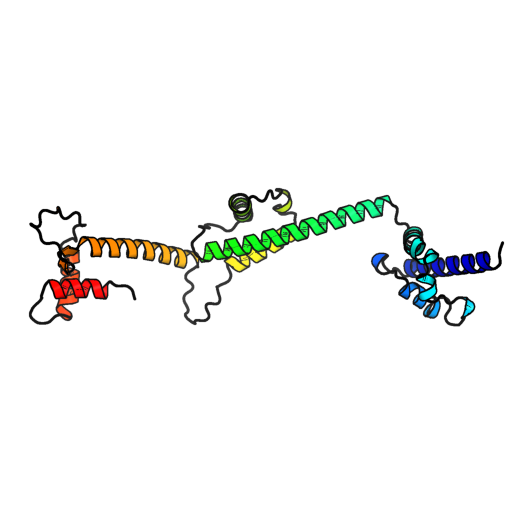
ATOM 1812 N N . PHE A 1 223 ? -19.817 -1.417 57.387 1.00 42.38 223 PHE A N 1
ATOM 1813 C CA . PHE A 1 223 ? -20.285 -1.868 56.082 1.00 42.38 223 PHE A CA 1
ATOM 1814 C C . PHE A 1 223 ? -20.372 -0.665 55.128 1.00 42.38 223 PHE A C 1
ATOM 1816 O O . PHE A 1 223 ? -21.344 0.084 55.132 1.00 42.38 223 PHE A O 1
ATOM 1823 N N . LYS A 1 224 ? -19.348 -0.468 54.287 1.00 46.56 224 LYS A N 1
ATOM 1824 C CA . LYS A 1 224 ? -19.316 0.566 53.230 1.00 46.56 224 LYS A CA 1
ATOM 1825 C C . LYS A 1 224 ? -19.979 0.100 51.927 1.00 46.56 224 LYS A C 1
ATOM 1827 O O . LYS A 1 224 ? -19.558 0.493 50.840 1.00 46.56 224 LYS A O 1
ATOM 1832 N N . GLY A 1 225 ? -20.966 -0.788 52.021 1.00 48.62 225 GLY A N 1
ATOM 1833 C CA . GLY A 1 225 ? -21.702 -1.289 50.866 1.00 48.62 225 GLY A CA 1
ATOM 1834 C C . GLY A 1 225 ? -22.789 -0.319 50.407 1.00 48.62 225 GLY A C 1
ATOM 1835 O O . GLY A 1 225 ? -23.313 0.484 51.178 1.00 48.62 225 GLY A O 1
ATOM 1836 N N . ILE A 1 226 ? -23.142 -0.404 49.125 1.00 48.94 226 ILE A N 1
ATOM 1837 C CA . ILE A 1 226 ? -24.279 0.322 48.553 1.00 48.94 226 ILE A CA 1
ATOM 1838 C C . ILE A 1 226 ? -25.563 -0.259 49.157 1.00 48.94 226 ILE A C 1
ATOM 1840 O O . ILE A 1 226 ? -25.785 -1.469 49.095 1.00 48.94 226 ILE A O 1
ATOM 1844 N N . PHE A 1 227 ? -26.411 0.600 49.726 1.00 51.41 227 PHE A N 1
ATOM 1845 C CA . PHE A 1 227 ? -27.746 0.215 50.180 1.00 51.41 227 PHE A CA 1
ATOM 1846 C C . PHE A 1 227 ? -28.550 -0.329 48.994 1.00 51.41 227 PHE A C 1
ATOM 1848 O O . PHE A 1 227 ? -28.828 0.396 48.039 1.00 51.41 227 PHE A O 1
ATOM 1855 N N . ILE A 1 228 ? -28.935 -1.605 49.057 1.00 50.44 228 ILE A N 1
ATOM 1856 C CA . ILE A 1 228 ? -29.958 -2.151 48.164 1.00 50.44 228 ILE A CA 1
ATOM 1857 C C . ILE A 1 228 ? -31.291 -1.632 48.690 1.00 50.44 228 ILE A C 1
ATOM 1859 O O . ILE A 1 228 ? -31.641 -1.879 49.847 1.00 50.44 228 ILE A O 1
ATOM 1863 N N . ASP A 1 229 ? -32.022 -0.879 47.872 1.00 60.72 229 ASP A N 1
ATOM 1864 C CA . ASP A 1 229 ? -33.316 -0.372 48.299 1.00 60.72 229 ASP A CA 1
ATOM 1865 C C . ASP A 1 229 ? -34.294 -1.532 48.554 1.00 60.72 229 ASP A C 1
ATOM 1867 O O . ASP A 1 229 ? -34.226 -2.612 47.953 1.00 60.72 229 ASP A O 1
ATOM 1871 N N . LYS A 1 230 ? -35.223 -1.287 49.477 1.00 56.28 230 LYS A N 1
ATOM 1872 C CA . LYS A 1 230 ? -36.193 -2.267 49.968 1.00 56.28 230 LYS A CA 1
ATOM 1873 C C . LYS A 1 230 ? -36.955 -2.961 48.831 1.00 56.28 230 LYS A C 1
ATOM 1875 O O . LYS A 1 230 ? -37.205 -4.160 48.925 1.00 56.28 230 LYS A O 1
ATOM 1880 N N . TYR A 1 231 ? -37.312 -2.245 47.764 1.00 64.62 231 TYR A N 1
ATOM 1881 C CA . TYR A 1 231 ? -38.098 -2.802 46.663 1.00 64.62 231 TYR A CA 1
ATOM 1882 C C . TYR A 1 231 ? -37.268 -3.743 45.797 1.00 64.62 231 TYR A C 1
ATOM 1884 O O . TYR A 1 231 ? -37.743 -4.826 45.454 1.00 64.62 231 TYR A O 1
ATOM 1892 N N . THR A 1 232 ? -36.013 -3.386 45.521 1.00 61.69 232 THR A N 1
ATOM 1893 C CA . THR A 1 232 ? -35.080 -4.261 44.802 1.00 61.69 232 THR A CA 1
ATOM 1894 C C . THR A 1 232 ? -34.831 -5.556 45.575 1.00 61.69 232 THR A C 1
ATOM 1896 O O . THR A 1 232 ? -34.893 -6.641 44.994 1.00 61.69 232 THR A O 1
ATOM 1899 N N . LEU A 1 233 ? -34.641 -5.476 46.898 1.00 57.91 233 LEU A N 1
ATOM 1900 C CA . LEU A 1 233 ? -34.486 -6.663 47.745 1.00 57.91 233 LEU A CA 1
ATOM 1901 C C . LEU A 1 233 ? -35.734 -7.562 47.712 1.00 57.91 233 LEU A C 1
ATOM 1903 O O . LEU A 1 233 ? -35.607 -8.777 47.551 1.00 57.91 233 LEU A O 1
ATOM 1907 N N . TYR A 1 234 ? -36.939 -6.989 47.812 1.00 59.94 234 TYR A N 1
ATOM 1908 C CA . TYR A 1 234 ? -38.176 -7.771 47.705 1.00 59.94 234 TYR A CA 1
ATOM 1909 C C . TYR A 1 234 ? -38.364 -8.405 46.327 1.00 59.94 234 TYR A C 1
ATOM 1911 O O . TYR A 1 234 ? -38.801 -9.552 46.262 1.00 59.94 234 TYR A O 1
ATOM 1919 N N . GLY A 1 235 ? -37.973 -7.723 45.247 1.00 65.75 235 GLY A N 1
ATOM 1920 C CA . GLY A 1 235 ? -38.000 -8.291 43.899 1.00 65.75 235 GLY A CA 1
ATOM 1921 C C . GLY A 1 235 ? -37.127 -9.545 43.774 1.00 65.75 235 GLY A C 1
ATOM 1922 O O . GLY A 1 235 ? -37.575 -10.568 43.250 1.00 65.75 235 GLY A O 1
ATOM 1923 N N . TYR A 1 236 ? -35.909 -9.515 44.327 1.00 61.81 236 TYR A N 1
ATOM 1924 C CA . TYR A 1 236 ? -35.042 -10.698 44.374 1.00 61.81 236 TYR A CA 1
ATOM 1925 C C . TYR A 1 236 ? -35.616 -11.808 45.260 1.00 61.81 236 TYR A C 1
ATOM 1927 O O . TYR A 1 236 ? -35.599 -12.977 44.868 1.00 61.81 236 TYR A O 1
ATOM 1935 N N . LEU A 1 237 ? -36.167 -11.459 46.425 1.00 63.56 237 LEU A N 1
ATOM 1936 C CA . LEU A 1 237 ? -36.797 -12.430 47.318 1.00 63.56 237 LEU A CA 1
ATOM 1937 C C . LEU A 1 237 ? -37.989 -13.122 46.652 1.00 63.56 237 LEU A C 1
ATOM 1939 O O . LEU A 1 237 ? -38.096 -14.341 46.741 1.00 63.56 237 LEU A O 1
ATOM 1943 N N . GLU A 1 238 ? -38.853 -12.401 45.938 1.00 66.81 238 GLU A N 1
ATOM 1944 C CA . GLU A 1 238 ? -39.972 -13.004 45.204 1.00 66.81 238 GLU A CA 1
ATOM 1945 C C . GLU A 1 238 ? -39.511 -13.911 44.059 1.00 66.81 238 GLU A C 1
ATOM 1947 O O . GLU A 1 238 ? -40.075 -14.994 43.865 1.00 66.81 238 GLU A O 1
ATOM 1952 N N . PHE A 1 239 ? -38.465 -13.514 43.328 1.00 65.69 239 PHE A N 1
ATOM 1953 C CA . PHE A 1 239 ? -37.879 -14.334 42.266 1.00 65.69 239 PHE A CA 1
ATOM 1954 C C . PHE A 1 239 ? -37.322 -15.660 42.805 1.00 65.69 239 PHE A C 1
ATOM 1956 O O . PHE A 1 239 ? -37.472 -16.708 42.170 1.00 65.69 239 PHE A O 1
ATOM 1963 N N . ILE A 1 240 ? -36.713 -15.635 43.993 1.00 64.62 240 ILE A N 1
ATOM 1964 C CA . ILE A 1 240 ? -36.018 -16.791 44.572 1.00 64.62 240 ILE A CA 1
ATOM 1965 C C . ILE A 1 240 ? -36.930 -17.637 45.461 1.00 64.62 240 ILE A C 1
ATOM 1967 O O . ILE A 1 240 ? -36.738 -18.848 45.553 1.00 64.62 240 ILE A O 1
ATOM 1971 N N . LYS A 1 241 ? -37.994 -17.060 46.026 1.00 61.56 241 LYS A N 1
ATOM 1972 C CA . LYS A 1 241 ? -39.037 -17.793 46.761 1.00 61.56 241 LYS A CA 1
ATOM 1973 C C . LYS A 1 241 ? -39.706 -18.876 45.905 1.00 61.56 241 LYS A C 1
ATOM 1975 O O . LYS A 1 241 ? -40.206 -19.852 46.445 1.00 61.56 241 LYS A O 1
ATOM 1980 N N . LYS A 1 242 ? -39.675 -18.742 44.573 1.00 62.19 242 LYS A N 1
ATOM 1981 C CA . LYS A 1 242 ? -40.125 -19.783 43.628 1.00 62.19 242 LYS A CA 1
ATOM 1982 C C . LYS A 1 242 ? -39.111 -20.921 43.420 1.00 62.19 242 LYS A C 1
ATOM 1984 O O . LYS A 1 242 ? -39.459 -21.917 42.796 1.00 62.19 242 LYS A O 1
ATOM 1989 N N . LYS A 1 243 ? -37.867 -20.764 43.885 1.00 59.88 243 LYS A N 1
ATOM 1990 C CA . LYS A 1 243 ? -36.731 -21.676 43.656 1.00 59.88 243 LYS A CA 1
ATOM 1991 C C . LYS A 1 243 ? -36.174 -22.324 44.931 1.00 59.88 243 LYS A C 1
ATOM 1993 O O . LYS A 1 243 ? -35.477 -23.326 44.813 1.00 59.88 243 LYS A O 1
ATOM 1998 N N . LEU A 1 244 ? -36.457 -21.781 46.115 1.00 58.34 244 LEU A N 1
ATOM 1999 C CA . LEU A 1 244 ? -36.038 -22.343 47.405 1.00 58.34 244 LEU A CA 1
ATOM 2000 C C . LEU A 1 244 ? -37.221 -23.023 48.117 1.00 58.34 244 LEU A C 1
ATOM 2002 O O . LEU A 1 244 ? -38.371 -22.635 47.928 1.00 58.34 244 LEU A O 1
ATOM 2006 N N . GLY A 1 245 ? -36.939 -24.055 48.921 1.00 59.56 245 GLY A N 1
ATOM 2007 C CA . GLY A 1 245 ? -37.948 -24.782 49.702 1.00 59.56 245 GLY A CA 1
ATOM 2008 C C . GLY A 1 245 ? -38.512 -23.986 50.892 1.00 59.56 245 GLY A C 1
ATOM 2009 O O . GLY A 1 245 ? -38.220 -22.810 51.081 1.00 59.56 245 GLY A O 1
ATOM 2010 N N . ASN A 1 246 ? -39.307 -24.646 51.747 1.00 56.62 246 ASN A N 1
ATOM 2011 C CA . ASN A 1 246 ? -40.018 -24.016 52.879 1.00 56.62 246 ASN A CA 1
ATOM 2012 C C . ASN A 1 246 ? -39.121 -23.397 53.977 1.00 56.62 246 ASN A C 1
ATOM 2014 O O . ASN A 1 246 ? -39.636 -22.724 54.869 1.00 56.62 246 ASN A O 1
ATOM 2018 N N . LYS A 1 247 ? -37.799 -23.603 53.937 1.00 54.75 247 LYS A N 1
ATOM 2019 C CA . LYS A 1 247 ? -36.822 -22.920 54.795 1.00 54.75 247 LYS A CA 1
ATOM 2020 C C . LYS A 1 247 ? -35.862 -22.131 53.912 1.00 54.75 247 LYS A C 1
ATOM 2022 O O . LYS A 1 247 ? -35.184 -22.716 53.076 1.00 54.75 247 LYS A O 1
ATOM 2027 N N . ILE A 1 248 ? -35.817 -20.817 54.116 1.00 55.78 248 ILE A N 1
ATOM 2028 C CA . ILE A 1 248 ? -34.859 -19.927 53.458 1.00 55.78 248 ILE A CA 1
ATOM 2029 C C . ILE A 1 248 ? -33.667 -19.785 54.403 1.00 55.78 248 ILE A C 1
ATOM 2031 O O . ILE A 1 248 ? -33.735 -19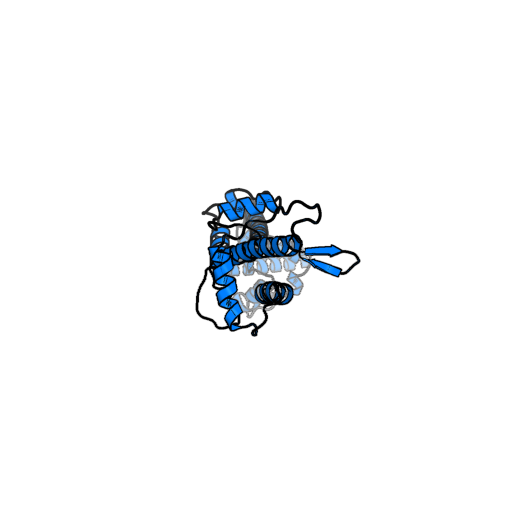.038 55.379 1.00 55.78 248 ILE A O 1
ATOM 2035 N N . ASP A 1 249 ? -32.597 -20.530 54.138 1.00 64.69 249 ASP A N 1
ATOM 2036 C CA . ASP A 1 249 ? -31.291 -20.243 54.727 1.00 64.69 249 ASP A CA 1
ATOM 2037 C C . ASP A 1 249 ? -30.713 -19.006 54.018 1.00 64.69 249 ASP A C 1
ATOM 2039 O O . ASP A 1 249 ? -30.634 -18.960 52.787 1.00 64.69 249 ASP A O 1
ATOM 2043 N N . ALA A 1 250 ? -30.337 -17.982 54.789 1.00 54.03 250 ALA A N 1
ATOM 2044 C CA . ALA A 1 250 ? -29.750 -16.758 54.251 1.00 54.03 250 ALA A CA 1
ATOM 2045 C C . ALA A 1 250 ? -28.471 -17.051 53.448 1.00 54.03 250 ALA A C 1
ATOM 2047 O O . ALA A 1 250 ? -28.250 -16.443 52.401 1.00 54.03 250 ALA A O 1
ATOM 2048 N N . TYR A 1 251 ? -27.662 -18.019 53.884 1.00 55.38 251 TYR A N 1
ATOM 2049 C CA . TYR A 1 251 ? -26.455 -18.428 53.177 1.00 55.38 251 TYR A CA 1
ATOM 2050 C C . TYR A 1 251 ? -26.782 -19.046 51.811 1.00 55.38 251 TYR A C 1
ATOM 2052 O O . TYR A 1 251 ? -26.198 -18.648 50.801 1.00 55.38 251 TYR A O 1
ATOM 2060 N N . GLU A 1 252 ? -27.752 -19.964 51.746 1.00 62.00 252 GLU A N 1
ATOM 2061 C CA . GLU A 1 252 ? -28.181 -20.570 50.477 1.00 62.00 252 GLU A CA 1
ATOM 2062 C C . GLU A 1 252 ? -28.819 -19.547 49.532 1.00 62.00 252 GLU A C 1
ATOM 2064 O O . GLU A 1 252 ? -28.601 -19.607 48.317 1.00 62.00 252 GLU A O 1
ATOM 2069 N N . LEU A 1 253 ? -29.555 -18.576 50.079 1.00 63.41 253 LEU A N 1
ATOM 2070 C CA . LEU A 1 253 ? -30.146 -17.474 49.328 1.00 63.41 253 LEU A CA 1
ATOM 2071 C C . LEU A 1 253 ? -29.068 -16.599 48.674 1.00 63.41 253 LEU A C 1
ATOM 2073 O O . LEU A 1 253 ? -29.081 -16.430 47.453 1.00 63.41 253 LEU A O 1
ATOM 2077 N N . PHE A 1 254 ? -28.114 -16.078 49.451 1.00 61.03 254 PHE A N 1
ATOM 2078 C CA . PHE A 1 254 ? -27.055 -15.211 48.923 1.00 61.03 254 PHE A CA 1
ATOM 2079 C C . PHE A 1 254 ? -26.118 -15.953 47.969 1.00 61.03 254 PHE A C 1
ATOM 2081 O O . PHE A 1 254 ? -25.757 -15.411 46.923 1.00 61.03 254 PHE A O 1
ATOM 2088 N N . LYS A 1 255 ? -25.788 -17.216 48.262 1.00 63.56 255 LYS A N 1
ATOM 2089 C CA . LYS A 1 255 ? -24.997 -18.054 47.356 1.00 63.56 255 LYS A CA 1
ATOM 2090 C C . LYS A 1 255 ? -25.721 -18.297 46.032 1.00 63.56 255 LYS A C 1
ATOM 2092 O O . LYS A 1 255 ? -25.113 -18.150 44.976 1.00 63.56 255 LYS A O 1
ATOM 2097 N N . SER A 1 256 ? -27.023 -18.583 46.071 1.00 61.84 256 SER A N 1
ATOM 2098 C CA . SER A 1 256 ? -27.834 -18.762 44.860 1.00 61.84 256 SER A CA 1
ATOM 2099 C C . SER A 1 256 ? -27.936 -17.478 44.032 1.00 61.84 256 SER A C 1
ATOM 2101 O O . SER A 1 256 ? -27.882 -17.548 42.806 1.00 61.84 256 SER A O 1
ATOM 2103 N N . ILE A 1 257 ? -28.039 -16.306 44.672 1.00 62.22 257 ILE A N 1
ATOM 2104 C CA . ILE A 1 257 ? -27.981 -15.001 43.987 1.00 62.22 257 ILE A CA 1
ATOM 2105 C C . ILE A 1 257 ? -26.627 -14.830 43.303 1.00 62.22 257 ILE A C 1
ATOM 2107 O O . ILE A 1 257 ? -26.575 -14.557 42.106 1.00 62.22 257 ILE A O 1
ATOM 2111 N N . ALA A 1 258 ? -25.534 -15.035 44.041 1.00 60.16 258 ALA A N 1
ATOM 2112 C CA . ALA A 1 258 ? -24.185 -14.888 43.512 1.00 60.16 258 ALA A CA 1
ATOM 2113 C C . ALA A 1 258 ? -23.929 -15.845 42.337 1.00 60.16 258 ALA A C 1
ATOM 2115 O O . ALA A 1 258 ? -23.413 -15.422 41.307 1.00 60.16 258 ALA A O 1
ATOM 2116 N N . ASP A 1 259 ? -24.338 -17.110 42.447 1.00 61.81 259 ASP A N 1
ATOM 2117 C CA . ASP A 1 259 ? -24.147 -18.112 41.397 1.00 61.81 259 ASP A CA 1
ATOM 2118 C C . ASP A 1 259 ? -25.005 -17.849 40.150 1.00 61.81 259 ASP A C 1
ATOM 2120 O O . ASP A 1 259 ? -24.556 -18.127 39.040 1.00 61.81 259 ASP A O 1
ATOM 2124 N N . GLN A 1 260 ? -26.205 -17.277 40.294 1.00 58.09 260 GLN A N 1
ATOM 2125 C CA . GLN A 1 260 ? -27.026 -16.854 39.149 1.00 58.09 260 GLN A CA 1
ATOM 2126 C C . GLN A 1 260 ? -26.492 -15.576 38.486 1.00 58.09 260 GLN A C 1
ATOM 2128 O O . GLN A 1 260 ? -26.631 -15.413 37.276 1.00 58.09 260 GLN A O 1
ATOM 2133 N N . CYS A 1 261 ? -25.867 -14.685 39.258 1.00 52.19 261 CYS A N 1
ATOM 2134 C CA . CYS A 1 261 ? -25.256 -13.454 38.755 1.00 52.19 261 CYS A CA 1
ATOM 2135 C C . CYS A 1 261 ? -23.837 -13.660 38.193 1.00 52.19 261 CYS A C 1
ATOM 2137 O O . CYS A 1 261 ? -23.305 -12.763 37.535 1.00 52.19 261 CYS A O 1
ATOM 2139 N N . LYS A 1 262 ? -23.213 -14.828 38.407 1.00 53.50 262 LYS A N 1
ATOM 2140 C CA . LYS A 1 262 ? -21.955 -15.198 37.747 1.00 53.50 262 LYS A CA 1
ATOM 2141 C C . LYS A 1 262 ? -22.208 -15.401 36.252 1.00 53.50 262 LYS A C 1
ATOM 2143 O O . LYS A 1 262 ? -22.796 -16.393 35.828 1.00 53.50 262 LYS A O 1
ATOM 2148 N N . ILE A 1 263 ? -21.730 -14.456 35.446 1.00 43.47 263 ILE A N 1
ATOM 2149 C CA . ILE A 1 263 ? -21.717 -14.564 33.983 1.00 43.47 263 ILE A CA 1
ATOM 2150 C C . ILE A 1 263 ? -20.839 -15.768 33.597 1.00 43.47 263 ILE A C 1
ATOM 2152 O O . ILE A 1 263 ? -19.648 -15.772 33.922 1.00 43.47 263 ILE A O 1
ATOM 2156 N N . LYS A 1 264 ? -21.427 -16.772 32.930 1.00 40.41 264 LYS A N 1
ATOM 2157 C CA . LYS A 1 264 ? -20.696 -17.885 32.297 1.00 40.41 264 LYS A CA 1
ATOM 2158 C C . LYS A 1 264 ? -19.926 -17.421 31.066 1.00 40.41 264 LYS A C 1
ATOM 2160 O O . LYS A 1 264 ? -20.485 -16.605 30.301 1.00 40.41 264 LYS A O 1
#

Foldseek 3Di:
DDPVVVLVVLLVVLLLVLLLVCVVVVNDLVRDDLVSSQCCQCPPVPVPDPSSHDDSVNCVDPVNVVCVNVSNCVSNVPDPVNVVVVVVVVVVVVVLVVVLVVLLVQLVVVLVCVLQLNDDPPDLDLVVSVVCCCVPVVDPDDVVSSDPPNPSNVVSSVVSVCVSVDPPPPVDDDDDCDDSNNVSVVVVVVVVVVVVLVVLVVLQWDQDPNDTDGDDPPPPDDSPHDDDDPVNVVVLVVVCVVVDDPDDDVVVSVVVVSVVPPDD

Radius of gyration: 39.67 Å; chains: 1; bounding box: 83×42×112 Å

pLDDT: mean 72.9, std 16.03, range [38.03, 95.0]

Secondary structure (DSSP, 8-state):
--HHHHHHHHHHHHHHHHHHHHHHTT--GGG--HHHHHHHIIIII-TT-GGG---HHHHHSHHHHHHHHHHHHHHTT--HHHHHHHHHHHHHHHHHHHHHHHHHHHHHHHHHHHHTTSS--SS--HHHHHHHHHHHH-----GGGGSTT-HHHHHHHHHHHHHHHSPP--SS-------HHHHHHHHHHHHHHHHHHHHHHHTTEEEETTEEEE--TTSSS---PPPPPHHHHHHHHHHHHTTS-SS--HHHHHHHHHHHHS--

Sequence (264 aa):
MNKNEQKQSEKIDLVREAIQFLKNNNVPLKKVNKIDVVLTLKERLYPNNKDKQISKNTLSKPFYKNNFDKWVKEIYGVSNADIRAQRSKEVLNKNLSEKLKRIEKYGNELINKIAQGKVVCPKFTKRFLRDWIVENKGEQLSESIFSSSTEGYKELYERLSAKLLAPIENNNKTSELVSLNEVAKLKQELQVYKKALDNLITQQFVVLNGVEKPLVEGDGNEFKGIFIDKYTLYGYLEFIKKKLGNKIDAYELFKSIADQCKIK